Protein AF-A0A940FTC2-F1 (afdb_monomer)

Foldseek 3Di:
DLDDCPLVVVLLVLLVVLLCLLQPCVLVCVVVVDDLVRSLVVSLVVSLVVLLVVLVVLLVVLVVCVVCCRVVPVPDHSNHCVQPPPDSVSSSVLSSLSSLLSSLNSLLLNLLCLAPNPVSNVVVVVVVVCVVVVVVVVCVVVVVVVVVVVVCVVCDNVNPSCVSVVSSVVSSVNSSVSSNPGDDDD

Radius of gyration: 18.88 Å; Cα contacts (8 Å, |Δi|>4): 191; chains: 1; bounding box: 47×30×54 Å

Sequence (186 aa):
TQWGGAGMFSFLWQLVVAVQAMNRTFHFALGFGATRRDYFFGTLAALGVTAAGWAIVFGILAAIEDATNGWGLSGHMFASIYYGDDGAIARVWYVFLLMLFFIGLGLVAGAAFVRWQVLGLVAFFTILGLLIIGGLAWIVLTDGWAAVGRFLAQAGFAGVYPLFLIPFAVCVLVGYLALRRATARS

Structure (mmCIF, N/CA/C/O backbone):
data_AF-A0A940FTC2-F1
#
_entry.id   AF-A0A940FTC2-F1
#
loop_
_atom_site.group_PDB
_atom_site.id
_atom_site.type_symbol
_atom_site.label_atom_id
_atom_site.label_alt_id
_atom_site.label_comp_id
_atom_site.label_asym_id
_atom_site.label_entity_id
_atom_site.label_seq_id
_atom_site.pdbx_PDB_ins_code
_atom_site.Cartn_x
_atom_site.Cartn_y
_atom_site.Cartn_z
_atom_site.occupancy
_atom_site.B_iso_or_equiv
_atom_site.auth_seq_id
_atom_site.auth_comp_id
_atom_site.auth_asym_id
_atom_site.auth_atom_id
_atom_site.pdbx_PDB_model_num
ATOM 1 N N . THR A 1 1 ? 22.404 -11.545 -14.425 1.00 61.12 1 THR A N 1
ATOM 2 C CA . THR A 1 1 ? 21.096 -11.801 -15.083 1.00 61.12 1 THR A CA 1
ATOM 3 C C . THR A 1 1 ? 20.170 -10.637 -14.789 1.00 61.12 1 THR A C 1
ATOM 5 O O . THR A 1 1 ? 20.125 -10.220 -13.645 1.00 61.12 1 THR A O 1
ATOM 8 N N . GLN A 1 2 ? 19.429 -10.111 -15.771 1.00 71.38 2 GLN A N 1
ATOM 9 C CA . GLN A 1 2 ? 18.505 -8.964 -15.580 1.00 71.38 2 GLN A CA 1
ATOM 10 C C . GLN A 1 2 ? 17.322 -9.239 -14.624 1.00 71.38 2 GLN A C 1
ATOM 12 O O . GLN A 1 2 ? 16.650 -8.332 -14.131 1.00 71.38 2 GLN A O 1
ATOM 17 N N . TRP A 1 3 ? 17.077 -10.521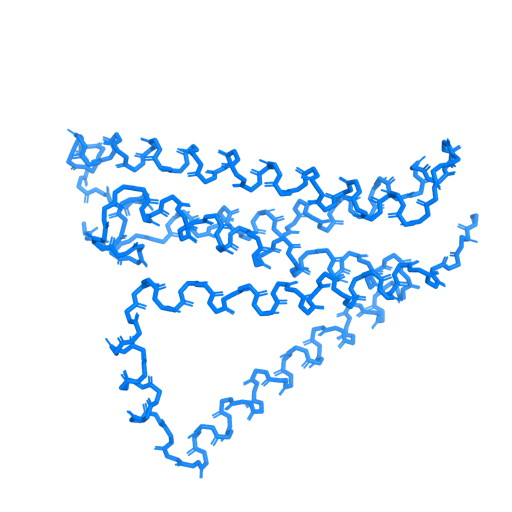 -14.354 1.00 74.19 3 TRP A N 1
ATOM 18 C CA . TRP A 1 3 ? 16.053 -11.011 -13.445 1.00 74.19 3 TRP A CA 1
ATOM 19 C C . TRP A 1 3 ? 16.630 -11.160 -12.036 1.00 74.19 3 TRP A C 1
ATOM 21 O O . TRP A 1 3 ? 17.584 -11.920 -11.841 1.00 74.19 3 TRP A O 1
ATOM 31 N N . GLY A 1 4 ? 16.017 -10.492 -11.060 1.00 74.62 4 GLY A N 1
ATOM 32 C CA . GLY A 1 4 ? 16.320 -10.692 -9.646 1.00 74.62 4 GLY A CA 1
ATOM 33 C C . GLY A 1 4 ? 15.134 -10.335 -8.757 1.00 74.62 4 GLY A C 1
ATOM 34 O O . GLY A 1 4 ? 14.522 -9.282 -8.899 1.00 74.62 4 GLY A O 1
ATOM 35 N N . GLY A 1 5 ? 14.776 -11.255 -7.858 1.00 75.31 5 GLY A N 1
ATOM 36 C CA . GLY A 1 5 ? 13.614 -11.132 -6.968 1.00 75.31 5 GLY A CA 1
ATOM 37 C C . GLY A 1 5 ? 13.959 -10.783 -5.520 1.00 75.31 5 GLY A C 1
ATOM 38 O O . GLY A 1 5 ? 13.065 -10.703 -4.687 1.00 75.31 5 GLY A O 1
ATOM 39 N N . ALA A 1 6 ? 15.236 -10.582 -5.188 1.00 75.75 6 ALA A N 1
ATOM 40 C CA . ALA A 1 6 ? 15.670 -10.423 -3.799 1.00 75.75 6 ALA A CA 1
ATOM 41 C C . ALA A 1 6 ? 15.057 -9.184 -3.107 1.00 75.75 6 ALA A C 1
ATOM 43 O O . ALA A 1 6 ? 14.728 -9.245 -1.925 1.00 75.75 6 ALA A O 1
ATOM 44 N N . GLY A 1 7 ? 14.780 -8.109 -3.856 1.00 80.12 7 GLY A N 1
ATOM 45 C CA . GLY A 1 7 ? 14.071 -6.930 -3.343 1.00 80.12 7 GLY A CA 1
ATOM 46 C C . GLY A 1 7 ? 12.581 -7.158 -3.045 1.00 80.12 7 GLY A C 1
ATOM 47 O O . GLY A 1 7 ? 11.972 -6.354 -2.343 1.00 80.12 7 GLY A O 1
ATOM 48 N N . MET A 1 8 ? 11.974 -8.255 -3.523 1.00 85.44 8 MET A N 1
ATOM 49 C CA . MET A 1 8 ? 10.533 -8.496 -3.357 1.00 85.44 8 MET A CA 1
ATOM 50 C C . MET A 1 8 ? 10.133 -8.704 -1.891 1.00 85.44 8 MET A C 1
ATOM 52 O O . MET A 1 8 ? 9.026 -8.341 -1.486 1.00 85.44 8 MET A O 1
ATOM 56 N N . PHE A 1 9 ? 11.040 -9.248 -1.075 1.00 88.81 9 PHE A N 1
ATOM 57 C CA . PHE A 1 9 ? 10.788 -9.458 0.350 1.00 88.81 9 PHE A CA 1
ATOM 58 C C . PHE A 1 9 ? 10.564 -8.140 1.104 1.00 88.81 9 PHE A C 1
ATOM 60 O O . PHE A 1 9 ? 9.785 -8.109 2.055 1.00 88.81 9 PHE A O 1
ATOM 67 N N . SER A 1 10 ? 11.165 -7.033 0.654 1.00 90.38 10 SER A N 1
ATOM 68 C CA . SER A 1 10 ? 10.971 -5.712 1.263 1.00 90.38 10 SER A CA 1
ATOM 69 C C . SER A 1 10 ? 9.506 -5.262 1.220 1.00 90.38 10 SER A C 1
ATOM 71 O O . SER A 1 10 ? 9.020 -4.669 2.182 1.00 90.38 10 SER A O 1
ATOM 73 N N . PHE A 1 11 ? 8.770 -5.600 0.156 1.00 92.88 11 PHE A N 1
ATOM 74 C CA . PHE A 1 11 ? 7.342 -5.285 0.056 1.00 92.88 11 PHE A CA 1
ATOM 75 C C . PHE A 1 11 ? 6.509 -6.090 1.062 1.00 92.88 11 PHE A C 1
ATOM 77 O O . PHE A 1 11 ? 5.667 -5.536 1.771 1.00 92.88 11 PHE A O 1
ATOM 84 N N . LEU A 1 12 ? 6.784 -7.394 1.182 1.00 93.50 12 LEU A N 1
ATOM 85 C CA . LEU A 1 12 ? 6.136 -8.259 2.175 1.00 93.50 12 LEU A CA 1
ATOM 86 C C . LEU A 1 12 ? 6.453 -7.815 3.603 1.00 93.50 12 LEU A C 1
ATOM 88 O O . LEU A 1 12 ? 5.579 -7.827 4.470 1.00 93.50 12 LEU A O 1
ATOM 92 N N . TRP A 1 13 ? 7.685 -7.374 3.851 1.00 94.56 13 TRP A N 1
ATOM 93 C CA . TRP A 1 13 ? 8.074 -6.831 5.144 1.00 94.56 13 TRP A CA 1
ATOM 94 C C . TRP A 1 13 ? 7.243 -5.602 5.519 1.00 94.56 13 TRP A C 1
ATOM 96 O O . TRP A 1 13 ? 6.804 -5.475 6.662 1.00 94.56 13 TRP A O 1
ATOM 106 N N . GLN A 1 14 ? 6.940 -4.732 4.557 1.00 95.44 14 GLN A N 1
ATOM 107 C CA . GLN A 1 14 ? 6.124 -3.553 4.811 1.00 95.44 14 GLN A CA 1
ATOM 108 C C . GLN A 1 14 ? 4.665 -3.904 5.182 1.00 95.44 14 GLN A C 1
ATOM 110 O O . GLN A 1 14 ? 4.066 -3.233 6.029 1.00 95.44 14 GLN A O 1
ATOM 115 N N . LEU A 1 15 ? 4.112 -4.990 4.627 1.00 95.94 15 LEU A N 1
ATOM 116 C CA . LEU A 1 15 ? 2.837 -5.558 5.084 1.00 95.94 15 LEU A CA 1
ATOM 117 C C . LEU A 1 15 ? 2.927 -5.971 6.556 1.00 95.94 15 LEU A C 1
ATOM 119 O O . LEU A 1 15 ? 2.064 -5.599 7.354 1.00 95.94 15 LEU A O 1
ATOM 123 N N . VAL A 1 16 ? 3.982 -6.700 6.935 1.00 95.62 16 VAL A N 1
ATOM 124 C CA . VAL A 1 16 ? 4.204 -7.126 8.328 1.00 95.62 16 VAL A CA 1
ATOM 125 C C . VAL A 1 16 ? 4.298 -5.913 9.253 1.00 95.62 16 VAL A C 1
ATOM 127 O O . VAL A 1 16 ? 3.638 -5.890 10.290 1.00 95.62 16 VAL A O 1
ATOM 130 N N . VAL A 1 17 ? 5.046 -4.876 8.872 1.00 96.25 17 VAL A N 1
ATOM 131 C CA . VAL A 1 17 ? 5.146 -3.625 9.642 1.00 96.25 17 VAL A CA 1
ATOM 132 C C . VAL A 1 17 ? 3.772 -2.981 9.841 1.00 96.25 17 VAL A C 1
ATOM 134 O O . VAL A 1 17 ? 3.455 -2.578 10.959 1.00 96.25 17 VAL A O 1
ATOM 137 N N . ALA A 1 18 ? 2.929 -2.931 8.806 1.00 96.56 18 ALA A N 1
ATOM 138 C CA . ALA A 1 18 ? 1.578 -2.380 8.913 1.00 96.56 18 ALA A CA 1
ATOM 139 C C . ALA A 1 18 ? 0.673 -3.198 9.859 1.00 96.56 18 ALA A C 1
ATOM 141 O O . ALA A 1 18 ? -0.038 -2.614 10.683 1.00 96.56 18 ALA A O 1
ATOM 142 N N . VAL A 1 19 ? 0.747 -4.534 9.813 1.00 95.62 19 VAL A N 1
ATOM 143 C CA . VAL A 1 19 ? 0.038 -5.416 10.763 1.00 95.62 19 VAL A CA 1
ATOM 144 C C . VAL A 1 19 ? 0.512 -5.165 12.196 1.00 95.62 19 VAL A C 1
ATOM 146 O O . VAL A 1 19 ? -0.300 -5.013 13.111 1.00 95.62 19 VAL A O 1
ATOM 149 N N . GLN A 1 20 ? 1.828 -5.096 12.402 1.00 94.81 20 GLN A N 1
ATOM 150 C CA . GLN A 1 20 ? 2.424 -4.910 13.725 1.00 94.81 20 GLN A CA 1
ATOM 151 C C . GLN A 1 20 ? 2.119 -3.530 14.301 1.00 94.81 20 GLN A C 1
ATOM 153 O O . GLN A 1 20 ? 1.845 -3.427 15.498 1.00 94.81 20 GLN A O 1
ATOM 158 N N . ALA A 1 21 ? 2.121 -2.490 13.463 1.00 93.81 21 ALA A N 1
ATOM 159 C CA . ALA A 1 21 ? 1.692 -1.155 13.853 1.00 93.81 21 ALA A CA 1
ATOM 160 C C . ALA A 1 21 ? 0.266 -1.215 14.413 1.00 93.81 21 ALA A C 1
ATOM 162 O O . ALA A 1 21 ? 0.051 -0.836 15.560 1.00 93.81 21 ALA A O 1
ATOM 163 N N . MET A 1 22 ? -0.674 -1.806 13.670 1.00 90.69 22 MET A N 1
ATOM 164 C CA . MET A 1 22 ? -2.069 -1.913 14.101 1.00 90.69 22 MET A CA 1
ATOM 165 C C . MET A 1 22 ? -2.227 -2.686 15.421 1.00 90.69 22 MET A C 1
ATOM 167 O O . MET A 1 22 ? -2.903 -2.232 16.340 1.00 90.69 22 MET A O 1
ATOM 171 N N . ASN A 1 23 ? -1.571 -3.840 15.547 1.00 88.94 23 ASN A N 1
ATOM 172 C CA . ASN A 1 23 ? -1.748 -4.713 16.709 1.00 88.94 23 ASN A CA 1
ATOM 173 C C . ASN A 1 23 ? -1.087 -4.175 17.983 1.00 88.94 23 ASN A C 1
ATOM 175 O O . ASN A 1 23 ? -1.605 -4.392 19.077 1.00 88.94 23 ASN A O 1
ATOM 179 N N . ARG A 1 24 ? 0.061 -3.496 17.867 1.00 89.69 24 ARG A N 1
ATOM 180 C CA . ARG A 1 24 ? 0.840 -3.061 19.038 1.00 89.69 24 ARG A CA 1
ATOM 181 C C . ARG A 1 24 ? 0.528 -1.639 19.476 1.00 89.69 24 ARG A C 1
ATOM 183 O O . ARG A 1 24 ? 0.574 -1.360 20.670 1.00 89.69 24 ARG A O 1
ATOM 190 N N . THR A 1 25 ? 0.227 -0.735 18.545 1.00 92.38 25 THR A N 1
ATOM 191 C CA . THR A 1 25 ? 0.101 0.694 18.876 1.00 92.38 25 THR A CA 1
ATOM 192 C C . THR A 1 25 ? -1.341 1.141 19.087 1.00 92.38 25 THR A C 1
ATOM 194 O O . THR A 1 25 ? -1.552 2.188 19.693 1.00 92.38 25 THR A O 1
ATOM 197 N N . PHE A 1 26 ? -2.339 0.356 18.663 1.00 88.88 26 PHE A N 1
ATOM 198 C CA . PHE A 1 26 ? -3.749 0.745 18.764 1.00 88.88 26 PHE A CA 1
ATOM 199 C C . PHE A 1 26 ? -4.213 0.958 20.207 1.00 88.88 26 PHE A C 1
ATOM 201 O O . PHE A 1 26 ? -4.683 2.040 20.555 1.00 88.88 26 PHE A O 1
ATOM 208 N N . HIS A 1 27 ? -4.053 -0.050 21.068 1.00 87.62 27 HIS A N 1
ATOM 209 C CA . HIS A 1 27 ? -4.476 0.044 22.470 1.00 87.62 27 HIS A CA 1
ATOM 210 C C . HIS A 1 27 ? -3.695 1.117 23.234 1.00 87.62 27 HIS A C 1
ATOM 212 O O . HIS A 1 27 ? -4.268 1.847 24.038 1.00 87.62 27 HIS A O 1
ATOM 218 N N . PHE A 1 28 ? -2.406 1.258 22.925 1.00 89.25 28 PHE A N 1
ATOM 219 C CA . PHE A 1 28 ? -1.550 2.294 23.489 1.00 89.25 28 PHE A CA 1
ATOM 220 C C . PHE A 1 28 ? -2.029 3.706 23.122 1.00 89.25 28 PHE A C 1
ATOM 222 O O . PHE A 1 28 ? -2.165 4.558 23.996 1.00 89.25 28 PHE A O 1
ATOM 229 N N . ALA A 1 29 ? -2.372 3.944 21.853 1.00 89.94 29 ALA A N 1
ATOM 230 C CA . ALA A 1 29 ? -2.887 5.234 21.403 1.00 89.94 29 ALA A CA 1
ATOM 231 C C . ALA A 1 29 ? -4.239 5.584 22.044 1.00 89.94 29 ALA A C 1
ATOM 233 O O . ALA A 1 29 ? -4.453 6.728 22.446 1.00 89.94 29 ALA A O 1
ATOM 234 N N . LEU A 1 30 ? -5.135 4.600 22.196 1.00 88.75 30 LEU A N 1
ATOM 235 C CA . LEU A 1 30 ? -6.394 4.798 22.921 1.00 88.75 30 LEU A CA 1
ATOM 236 C C . LEU A 1 30 ? -6.159 5.126 24.405 1.00 88.75 30 LEU A C 1
ATOM 238 O O . LEU A 1 30 ? -6.890 5.941 24.964 1.00 88.75 30 LEU A O 1
ATOM 242 N N . GLY A 1 31 ? -5.125 4.546 25.024 1.00 89.62 31 GLY A N 1
ATOM 243 C CA . GLY A 1 31 ? -4.714 4.858 26.397 1.00 89.62 31 GLY A CA 1
ATOM 244 C C . GLY A 1 31 ? -4.259 6.309 26.593 1.00 89.62 31 GLY A C 1
ATOM 245 O O . GLY A 1 31 ? -4.460 6.871 27.665 1.00 89.62 31 GLY A O 1
ATOM 246 N N . PHE A 1 32 ? -3.731 6.949 25.546 1.00 90.94 32 PHE A N 1
ATOM 247 C CA . PHE A 1 32 ? -3.400 8.380 25.537 1.00 90.94 32 PHE A CA 1
ATOM 248 C C . PHE A 1 32 ? -4.568 9.304 25.161 1.00 90.94 32 PHE A C 1
ATOM 250 O O . PHE A 1 32 ? -4.369 10.501 24.968 1.00 90.94 32 PHE A O 1
ATOM 257 N N . GLY A 1 33 ? -5.788 8.776 25.041 1.00 90.12 33 GLY A N 1
ATOM 258 C CA . GLY A 1 33 ? -6.971 9.571 24.706 1.00 90.12 33 GLY A CA 1
ATOM 259 C C . GLY A 1 33 ? -7.129 9.882 23.215 1.00 90.12 33 GLY A C 1
ATOM 260 O O . GLY A 1 33 ? -7.981 10.694 22.856 1.00 90.12 33 GLY A O 1
ATOM 261 N N . ALA A 1 34 ? -6.356 9.241 22.329 1.00 90.88 34 ALA A N 1
ATOM 262 C CA . ALA A 1 34 ? -6.555 9.391 20.890 1.00 90.88 34 ALA A CA 1
ATOM 263 C C . ALA A 1 34 ? -7.894 8.776 20.456 1.00 90.88 34 ALA A C 1
ATOM 265 O O . ALA A 1 34 ? -8.309 7.720 20.945 1.00 90.88 34 ALA A O 1
ATOM 266 N N . THR A 1 35 ? -8.569 9.393 19.483 1.00 91.31 35 THR A N 1
ATOM 267 C CA . THR A 1 35 ? -9.754 8.768 18.888 1.00 91.31 35 THR A CA 1
ATOM 268 C C . THR A 1 35 ? -9.343 7.658 17.915 1.00 91.31 35 THR A C 1
ATOM 270 O O . THR A 1 35 ? -8.271 7.687 17.311 1.00 91.31 35 THR A O 1
ATOM 273 N N . ARG A 1 36 ? -10.229 6.677 17.689 1.00 91.12 36 ARG A N 1
ATOM 274 C CA . ARG A 1 36 ? -10.006 5.611 16.686 1.00 91.12 36 ARG A CA 1
ATOM 275 C C . ARG A 1 36 ? -9.763 6.174 15.281 1.00 91.12 36 ARG A C 1
ATOM 277 O O . ARG A 1 36 ? -9.041 5.568 14.494 1.00 91.12 36 ARG A O 1
ATOM 284 N N . ARG A 1 37 ? -10.393 7.313 14.968 1.00 91.12 37 ARG A N 1
ATOM 285 C CA . ARG A 1 37 ? -10.254 8.009 13.686 1.00 91.12 37 ARG A CA 1
ATOM 286 C C . ARG A 1 37 ? -8.859 8.611 13.554 1.00 91.12 37 ARG A C 1
ATOM 288 O O . ARG A 1 37 ? -8.196 8.352 12.553 1.00 91.12 37 ARG A O 1
ATOM 295 N N . ASP A 1 38 ? -8.422 9.357 14.564 1.00 92.69 38 ASP A N 1
ATOM 296 C CA . ASP A 1 38 ? -7.116 10.024 14.552 1.00 92.69 38 ASP A CA 1
ATOM 297 C C . ASP A 1 38 ? -5.986 9.001 14.542 1.00 92.69 38 ASP A C 1
ATOM 299 O O . ASP A 1 38 ? -5.034 9.137 13.778 1.00 92.69 38 ASP A O 1
ATOM 303 N N . TYR A 1 39 ? -6.142 7.912 15.299 1.00 93.44 39 TYR A N 1
ATOM 304 C CA . TYR A 1 39 ? -5.208 6.795 15.260 1.00 93.44 39 TYR A CA 1
ATOM 305 C C . TYR A 1 39 ? -5.071 6.195 13.854 1.00 93.44 39 TYR A C 1
ATOM 307 O O . TYR A 1 39 ? -3.953 5.988 13.380 1.00 93.44 39 TYR A O 1
ATOM 315 N N . PHE A 1 40 ? -6.188 5.904 13.175 1.00 94.38 40 PHE A N 1
ATOM 316 C CA . PHE A 1 40 ? -6.145 5.245 11.870 1.00 94.38 40 PHE A CA 1
ATOM 317 C C . PHE A 1 40 ? -5.489 6.137 10.811 1.00 94.38 40 PHE A C 1
ATOM 319 O O . PHE A 1 40 ? -4.591 5.684 10.103 1.00 94.38 40 PHE A O 1
ATOM 326 N N . PHE A 1 41 ? -5.890 7.409 10.728 1.00 95.19 41 PHE A N 1
ATOM 327 C CA . PHE A 1 41 ? -5.292 8.347 9.774 1.00 95.19 41 PHE A CA 1
ATOM 328 C C . PHE A 1 41 ? -3.840 8.686 10.122 1.00 95.19 41 PHE A C 1
ATOM 330 O O . PHE A 1 41 ? -3.017 8.774 9.215 1.00 95.19 41 PHE A O 1
ATOM 337 N N . GLY A 1 42 ? -3.502 8.801 11.409 1.00 95.75 42 GLY A N 1
ATOM 338 C CA . GLY A 1 42 ? -2.122 8.986 11.858 1.00 95.75 42 GLY A CA 1
ATOM 339 C C . GLY A 1 42 ? -1.231 7.798 11.489 1.00 95.75 42 GLY A C 1
ATOM 340 O O . GLY A 1 42 ? -0.138 7.983 10.958 1.00 95.75 42 GLY A O 1
ATOM 341 N N . THR A 1 43 ? -1.728 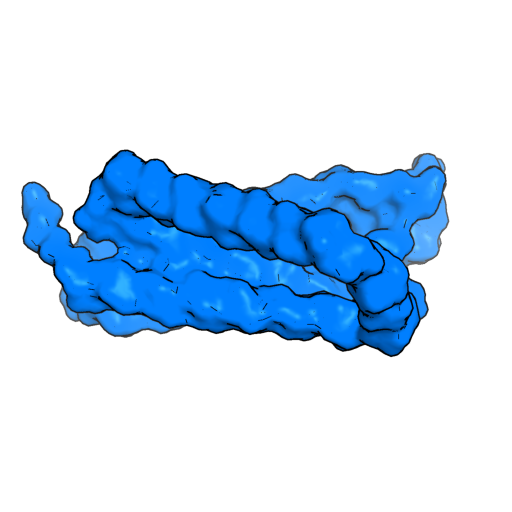6.573 11.677 1.00 96.00 43 THR A N 1
ATOM 342 C CA . THR A 1 43 ? -1.021 5.342 11.288 1.00 96.00 43 THR A CA 1
ATOM 343 C C . THR A 1 43 ? -0.865 5.245 9.771 1.00 96.00 43 THR A C 1
ATOM 345 O O . THR A 1 43 ? 0.226 4.953 9.285 1.00 96.00 43 THR A O 1
ATOM 348 N N . LEU A 1 44 ? -1.924 5.543 9.010 1.00 96.88 44 LEU A N 1
ATOM 349 C CA . LEU A 1 44 ? -1.881 5.577 7.547 1.00 96.88 44 LEU A CA 1
ATOM 350 C C . LEU A 1 44 ? -0.849 6.592 7.038 1.00 96.88 44 LEU A C 1
ATOM 352 O O . LEU A 1 44 ? -0.059 6.263 6.156 1.00 96.88 44 LEU A O 1
ATOM 356 N N . ALA A 1 45 ? -0.822 7.798 7.611 1.00 97.62 45 ALA A N 1
ATOM 357 C CA . ALA A 1 45 ? 0.141 8.834 7.252 1.00 97.62 45 ALA A CA 1
ATOM 358 C C . ALA A 1 45 ? 1.582 8.414 7.587 1.00 97.62 45 ALA A C 1
ATOM 360 O O . ALA A 1 45 ? 2.460 8.513 6.732 1.00 97.62 45 ALA A O 1
ATOM 361 N N . ALA A 1 46 ? 1.825 7.876 8.788 1.00 97.38 46 ALA A N 1
ATOM 362 C CA . ALA A 1 46 ? 3.148 7.403 9.204 1.00 97.38 46 ALA A CA 1
ATOM 363 C C . ALA A 1 46 ? 3.681 6.277 8.299 1.00 97.38 46 ALA A C 1
ATOM 365 O O . ALA A 1 46 ? 4.843 6.292 7.878 1.00 97.38 46 ALA A O 1
ATOM 366 N N . LEU A 1 47 ? 2.820 5.317 7.951 1.00 97.38 47 LEU A N 1
ATOM 367 C CA . LEU A 1 47 ? 3.164 4.245 7.018 1.00 97.38 47 LEU A CA 1
ATOM 368 C C . LEU A 1 47 ? 3.358 4.775 5.591 1.00 97.38 47 LEU A C 1
ATOM 370 O O . LEU A 1 47 ? 4.264 4.315 4.905 1.00 97.38 47 LEU A O 1
ATOM 374 N N . GLY A 1 48 ? 2.584 5.776 5.163 1.00 97.56 48 GLY A N 1
ATOM 375 C CA . GLY A 1 48 ? 2.777 6.461 3.882 1.00 97.56 48 GLY A CA 1
ATOM 376 C C . GLY A 1 48 ? 4.135 7.165 3.780 1.00 97.56 48 GLY A C 1
ATOM 377 O O . GLY A 1 48 ? 4.820 7.034 2.766 1.00 97.56 48 GLY A O 1
ATOM 378 N N . VAL A 1 49 ? 4.580 7.833 4.849 1.00 97.94 49 VAL A N 1
ATOM 379 C CA . VAL A 1 49 ? 5.932 8.419 4.926 1.00 97.94 49 VAL A CA 1
ATOM 380 C C . VAL A 1 49 ? 7.001 7.329 4.876 1.00 97.94 49 VAL A C 1
ATOM 382 O O . VAL A 1 49 ? 7.996 7.470 4.169 1.00 97.94 49 VAL A O 1
ATOM 385 N N . THR A 1 50 ? 6.780 6.213 5.572 1.00 96.50 50 THR A N 1
ATOM 386 C CA . THR A 1 50 ? 7.699 5.067 5.553 1.00 96.50 50 THR A CA 1
ATOM 387 C C . THR A 1 50 ? 7.792 4.449 4.154 1.00 96.50 50 THR A C 1
ATOM 389 O O . THR A 1 50 ? 8.892 4.150 3.696 1.00 96.50 50 THR A O 1
ATOM 392 N N . ALA A 1 51 ? 6.673 4.334 3.433 1.00 97.38 51 ALA A N 1
ATOM 393 C CA . ALA A 1 51 ? 6.644 3.883 2.042 1.00 97.38 51 ALA A CA 1
ATOM 394 C C . ALA A 1 51 ? 7.453 4.805 1.125 1.00 97.38 51 ALA A C 1
ATOM 396 O O . ALA A 1 51 ? 8.244 4.324 0.316 1.00 97.38 51 ALA A O 1
ATOM 3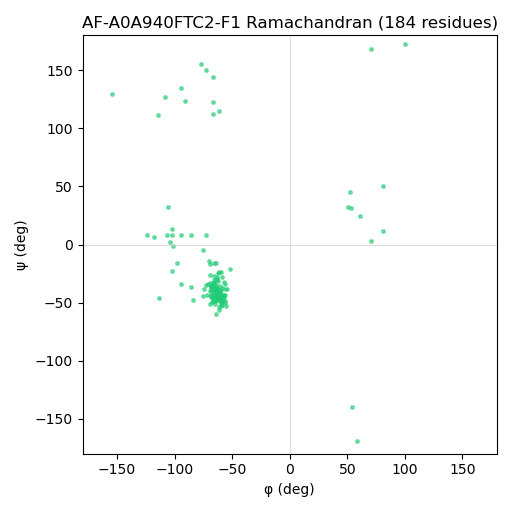97 N N . ALA A 1 52 ? 7.279 6.124 1.268 1.00 97.62 52 ALA A N 1
ATOM 398 C CA . ALA A 1 52 ? 8.028 7.110 0.495 1.00 97.62 52 ALA A CA 1
ATOM 399 C C . ALA A 1 52 ? 9.534 7.027 0.791 1.00 97.62 52 ALA A C 1
ATOM 401 O O . ALA A 1 52 ? 10.341 6.980 -0.135 1.00 97.62 52 ALA A O 1
ATOM 402 N N . GLY A 1 53 ? 9.911 6.930 2.070 1.00 97.19 53 GLY A N 1
ATOM 403 C CA . GLY A 1 53 ? 11.303 6.764 2.486 1.00 97.19 53 GLY A CA 1
ATOM 404 C C . GLY A 1 53 ? 11.940 5.502 1.902 1.00 97.19 53 GLY A C 1
ATOM 405 O O . GLY A 1 53 ? 13.010 5.577 1.300 1.00 97.19 53 GLY A O 1
ATOM 406 N N . TRP A 1 54 ? 11.260 4.356 1.999 1.00 95.50 54 TRP A N 1
ATOM 407 C CA . TRP A 1 54 ? 11.748 3.104 1.415 1.00 95.50 54 TRP A CA 1
ATOM 408 C C . TRP A 1 54 ? 11.837 3.150 -0.107 1.00 95.50 54 TRP A C 1
ATOM 410 O O . TRP A 1 54 ? 12.811 2.646 -0.658 1.00 95.50 54 TRP A O 1
ATOM 420 N N . ALA A 1 55 ? 10.878 3.776 -0.791 1.00 95.88 55 ALA A N 1
ATOM 421 C CA . ALA A 1 55 ? 10.927 3.937 -2.241 1.00 95.88 55 ALA A CA 1
ATOM 422 C C . ALA A 1 55 ? 12.126 4.789 -2.689 1.00 95.88 55 ALA A C 1
ATOM 424 O O . ALA A 1 55 ? 12.794 4.446 -3.664 1.00 95.88 55 ALA A O 1
ATOM 425 N N . ILE A 1 56 ? 12.447 5.854 -1.947 1.00 96.19 56 ILE A N 1
ATOM 426 C CA . ILE A 1 56 ? 13.632 6.685 -2.200 1.00 96.19 56 ILE A CA 1
ATOM 427 C C . ILE A 1 56 ? 14.914 5.878 -1.974 1.00 96.19 56 ILE A C 1
ATOM 429 O O . ILE A 1 56 ? 15.782 5.869 -2.844 1.00 96.19 56 ILE A O 1
ATOM 433 N N . VAL A 1 57 ? 15.027 5.164 -0.847 1.00 95.12 57 VAL A N 1
ATOM 434 C CA . VAL A 1 57 ? 16.187 4.299 -0.561 1.00 95.12 57 VAL A CA 1
ATOM 435 C C . VAL A 1 57 ? 16.370 3.261 -1.668 1.00 95.12 57 VAL A C 1
ATOM 437 O O . VAL A 1 57 ? 17.480 3.076 -2.161 1.00 95.12 57 VAL A O 1
ATOM 440 N N . PHE A 1 58 ? 15.279 2.634 -2.110 1.00 93.69 58 PHE A N 1
ATOM 441 C CA . PHE A 1 58 ? 15.293 1.671 -3.206 1.00 93.69 58 PHE A CA 1
ATOM 442 C C . PHE A 1 58 ? 15.793 2.306 -4.510 1.00 93.69 58 PHE A C 1
ATOM 444 O O . PHE A 1 58 ? 16.641 1.728 -5.183 1.00 93.69 58 PHE A O 1
ATOM 451 N N . GLY A 1 59 ? 15.326 3.512 -4.845 1.00 93.19 59 GLY A N 1
ATOM 452 C CA . GLY A 1 59 ? 15.789 4.256 -6.019 1.00 93.19 59 GLY A CA 1
ATOM 453 C C . GLY A 1 59 ? 17.268 4.624 -5.972 1.00 93.19 59 GLY A C 1
ATOM 454 O O . GLY A 1 59 ? 17.961 4.497 -6.978 1.00 93.19 59 GLY A O 1
ATOM 455 N N . ILE A 1 60 ? 17.771 5.034 -4.805 1.00 93.81 60 ILE A N 1
ATOM 456 C CA . ILE A 1 60 ? 19.196 5.335 -4.611 1.00 93.81 60 ILE A CA 1
ATOM 457 C C . ILE A 1 60 ? 20.034 4.071 -4.821 1.00 93.81 60 ILE A C 1
ATOM 459 O O . ILE A 1 60 ? 21.023 4.104 -5.551 1.00 93.81 60 ILE A O 1
ATOM 463 N N . LEU A 1 61 ? 19.627 2.947 -4.227 1.00 92.19 61 LEU A N 1
ATOM 464 C CA . LEU A 1 61 ? 20.323 1.670 -4.398 1.00 92.19 61 LEU A CA 1
ATOM 465 C C . LEU A 1 61 ? 20.273 1.186 -5.850 1.00 92.19 61 LEU A C 1
ATOM 467 O O . LEU A 1 61 ? 21.270 0.672 -6.346 1.00 92.19 61 LEU A O 1
ATOM 471 N N . ALA A 1 62 ? 19.161 1.417 -6.550 1.00 91.31 62 ALA A N 1
ATOM 472 C CA . ALA A 1 62 ? 19.040 1.137 -7.976 1.00 91.31 62 ALA A CA 1
ATOM 473 C C . ALA A 1 62 ? 20.003 1.986 -8.821 1.00 91.31 62 ALA A C 1
ATOM 475 O O . A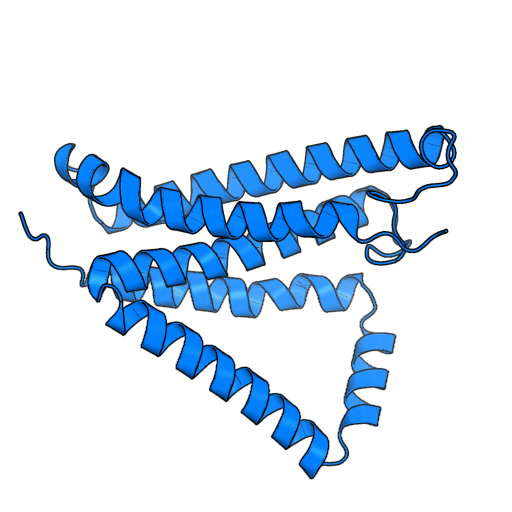LA A 1 62 ? 20.654 1.461 -9.716 1.00 91.31 62 ALA A O 1
ATOM 476 N N . ALA A 1 63 ? 20.152 3.275 -8.505 1.00 90.88 63 ALA A N 1
ATOM 477 C CA . ALA A 1 63 ? 21.098 4.148 -9.199 1.00 90.88 63 ALA A CA 1
ATOM 478 C C . ALA A 1 63 ? 22.562 3.729 -8.962 1.00 90.88 63 ALA A C 1
ATOM 480 O O . ALA A 1 63 ? 23.378 3.780 -9.881 1.00 90.88 63 ALA A O 1
ATOM 481 N N . ILE A 1 64 ? 22.894 3.283 -7.745 1.00 91.25 64 ILE A N 1
ATOM 482 C CA . ILE A 1 64 ? 24.220 2.732 -7.423 1.00 91.25 64 ILE A CA 1
ATOM 483 C C . ILE A 1 64 ? 24.453 1.411 -8.170 1.00 91.25 64 ILE A C 1
ATOM 485 O O . ILE A 1 64 ? 25.543 1.176 -8.691 1.00 91.25 64 ILE A O 1
ATOM 489 N N . GLU A 1 65 ? 23.437 0.554 -8.248 1.00 90.56 65 GLU A N 1
ATOM 490 C CA . GLU A 1 65 ? 23.486 -0.714 -8.982 1.00 90.56 65 GLU A CA 1
ATOM 491 C C . GLU A 1 65 ? 23.752 -0.488 -10.478 1.00 90.56 65 GLU A C 1
ATOM 493 O O . GLU A 1 65 ? 24.652 -1.119 -11.038 1.00 90.56 65 GLU A O 1
ATOM 498 N N . ASP A 1 66 ? 23.047 0.470 -11.086 1.00 88.44 66 ASP A N 1
ATOM 499 C CA . ASP A 1 66 ? 23.235 0.874 -12.484 1.00 88.44 66 ASP A CA 1
ATOM 500 C C . ASP A 1 66 ? 24.651 1.449 -12.708 1.00 88.44 66 ASP A C 1
ATOM 502 O O . ASP A 1 66 ? 25.328 1.091 -13.671 1.00 88.44 66 ASP A O 1
ATOM 506 N N . ALA A 1 67 ? 25.160 2.269 -11.780 1.00 88.19 67 ALA A N 1
ATOM 507 C CA . ALA A 1 67 ? 26.505 2.852 -11.868 1.00 88.19 67 ALA A CA 1
ATOM 508 C C . ALA A 1 67 ? 27.646 1.829 -11.689 1.00 88.19 67 ALA A C 1
ATOM 510 O O . ALA A 1 67 ? 28.757 2.043 -12.174 1.00 88.19 67 ALA A O 1
ATOM 511 N N . THR A 1 68 ? 27.391 0.726 -10.983 1.00 88.94 68 THR A N 1
ATOM 512 C CA . THR A 1 68 ? 28.393 -0.308 -10.657 1.00 88.94 68 THR A CA 1
ATOM 513 C C . THR A 1 68 ? 28.290 -1.554 -11.536 1.00 88.94 68 THR A C 1
ATOM 515 O O . THR A 1 68 ? 28.974 -2.547 -11.271 1.00 88.94 68 THR A O 1
ATOM 518 N N . ASN A 1 69 ? 27.453 -1.521 -12.579 1.00 84.06 69 ASN A N 1
ATOM 519 C CA . ASN A 1 69 ? 27.155 -2.669 -13.440 1.00 84.06 69 ASN A CA 1
ATOM 520 C C . ASN A 1 69 ? 26.720 -3.914 -12.640 1.00 84.06 69 ASN A C 1
ATOM 522 O O . ASN A 1 69 ? 27.195 -5.032 -12.873 1.00 84.06 69 ASN A O 1
ATOM 526 N N . GLY A 1 70 ? 25.825 -3.721 -11.669 1.00 81.44 70 GLY A N 1
ATOM 527 C CA . GLY A 1 70 ? 25.269 -4.812 -10.873 1.00 81.44 70 GLY A CA 1
ATOM 528 C C . GLY A 1 70 ? 26.185 -5.266 -9.739 1.00 81.44 70 GLY 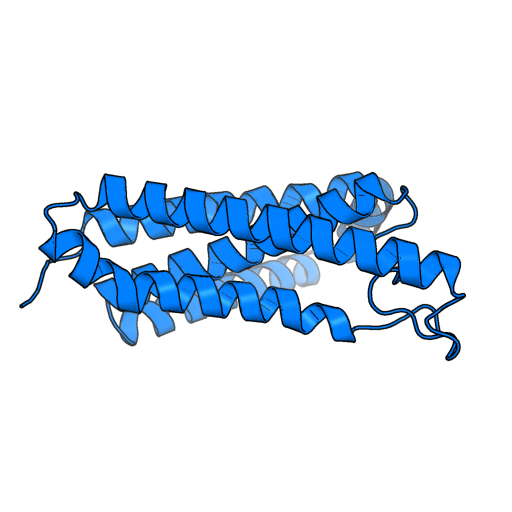A C 1
ATOM 529 O O . GLY A 1 70 ? 26.463 -6.464 -9.609 1.00 81.44 70 GLY A O 1
ATOM 530 N N . TRP A 1 71 ? 26.674 -4.314 -8.935 1.00 82.88 71 TRP A N 1
ATOM 531 C CA . TRP A 1 71 ? 27.463 -4.565 -7.718 1.00 82.88 71 TRP A CA 1
ATOM 532 C C . TRP A 1 71 ? 28.785 -5.316 -7.952 1.00 82.88 71 TRP A C 1
ATOM 534 O O . TRP A 1 71 ? 29.279 -6.003 -7.059 1.00 82.88 71 TRP A O 1
ATOM 544 N N . GLY A 1 72 ? 29.345 -5.243 -9.164 1.00 79.88 72 GLY A N 1
ATOM 545 C CA . GLY A 1 72 ? 30.534 -6.014 -9.554 1.00 79.88 72 GLY A CA 1
ATOM 546 C C . GLY A 1 72 ? 30.300 -7.524 -9.723 1.00 79.88 72 GLY A C 1
ATOM 547 O O . GLY A 1 72 ? 31.241 -8.253 -10.023 1.00 79.88 72 GLY A O 1
ATOM 548 N N . LEU A 1 73 ? 29.059 -7.994 -9.563 1.00 81.56 73 LEU A N 1
ATOM 549 C CA . LEU A 1 73 ? 28.649 -9.399 -9.703 1.00 81.56 73 LEU A CA 1
ATOM 550 C C . LEU A 1 73 ? 27.628 -9.597 -10.840 1.00 81.56 73 LEU A C 1
ATOM 552 O O . LEU A 1 73 ? 27.064 -10.682 -10.985 1.00 81.56 73 LEU A O 1
ATOM 556 N N . SER A 1 74 ? 27.351 -8.547 -11.626 1.00 78.56 74 SER A N 1
ATOM 557 C CA . SER A 1 74 ? 26.315 -8.528 -12.675 1.00 78.56 74 SER A CA 1
ATOM 558 C C . SER A 1 74 ? 24.928 -8.963 -12.169 1.00 78.56 74 SER A C 1
ATOM 560 O O . SER A 1 74 ? 24.132 -9.587 -12.892 1.00 78.56 74 SER A O 1
ATOM 562 N N . GLY A 1 75 ? 24.659 -8.670 -10.894 1.00 78.19 75 GLY A N 1
ATOM 563 C CA . GLY A 1 75 ? 23.398 -8.943 -10.219 1.00 78.19 75 GLY A CA 1
ATOM 564 C C . GLY A 1 75 ? 22.487 -7.724 -10.261 1.00 78.19 75 GLY A C 1
ATOM 565 O O . GLY A 1 75 ? 22.935 -6.618 -9.975 1.00 78.19 75 GLY A O 1
ATOM 566 N N . HIS A 1 76 ? 21.210 -7.942 -10.582 1.00 81.31 76 HIS A N 1
ATOM 567 C CA . HIS A 1 76 ? 20.198 -6.891 -10.587 1.00 81.31 76 HIS A CA 1
ATOM 568 C C . HIS A 1 76 ? 19.157 -7.161 -9.502 1.00 81.31 76 HIS A C 1
ATOM 570 O O . HIS A 1 76 ? 18.412 -8.138 -9.599 1.00 81.31 76 HIS A O 1
ATOM 576 N N . MET A 1 77 ? 19.112 -6.335 -8.458 1.00 82.94 77 MET A N 1
ATOM 577 C CA . MET A 1 77 ? 18.161 -6.460 -7.350 1.00 82.94 77 MET A CA 1
ATOM 578 C C . MET A 1 77 ? 17.189 -5.283 -7.313 1.00 82.94 77 MET A C 1
ATOM 580 O O . MET A 1 77 ? 15.979 -5.485 -7.174 1.00 82.94 77 MET A O 1
ATOM 584 N N . PHE A 1 78 ? 17.715 -4.069 -7.455 1.00 85.19 78 PHE A N 1
ATOM 585 C CA . PHE A 1 78 ? 16.943 -2.828 -7.400 1.00 85.19 78 PHE A CA 1
ATOM 586 C C . PHE A 1 78 ? 16.670 -2.246 -8.794 1.00 85.19 78 PHE A C 1
ATOM 588 O O . PHE A 1 78 ? 15.693 -1.525 -8.991 1.00 85.19 78 PHE A O 1
ATOM 595 N N . ALA A 1 79 ? 17.489 -2.597 -9.783 1.00 83.94 79 ALA A N 1
ATOM 596 C CA . ALA A 1 79 ? 17.349 -2.221 -11.184 1.00 83.94 79 ALA A CA 1
ATOM 597 C C . ALA A 1 79 ? 16.853 -3.377 -12.063 1.00 83.94 79 ALA A C 1
ATOM 599 O O . ALA A 1 79 ? 17.229 -3.503 -13.224 1.00 83.94 79 ALA A O 1
ATOM 600 N N . SER A 1 80 ? 16.026 -4.265 -11.508 1.00 84.12 80 SER A N 1
ATOM 601 C CA . SER A 1 80 ? 15.490 -5.384 -12.284 1.00 84.12 80 SER A CA 1
ATOM 602 C C . SER A 1 80 ? 14.434 -4.925 -13.295 1.00 84.12 80 SER A C 1
ATOM 604 O O . SER A 1 80 ? 13.663 -4.003 -13.027 1.00 84.12 80 SER A O 1
ATOM 606 N N . ILE A 1 81 ? 14.339 -5.663 -14.407 1.00 84.75 81 ILE A N 1
ATOM 607 C CA . ILE A 1 81 ? 13.365 -5.475 -15.498 1.00 84.75 81 ILE A CA 1
ATOM 608 C C . ILE A 1 81 ? 11.902 -5.410 -15.025 1.00 84.75 81 ILE A C 1
ATOM 610 O O . ILE A 1 81 ? 11.042 -4.864 -15.709 1.00 84.75 81 ILE A O 1
ATOM 614 N N . TYR A 1 82 ? 11.602 -5.938 -13.833 1.00 84.06 82 TYR A N 1
ATOM 615 C CA . TYR A 1 82 ? 10.269 -5.868 -13.238 1.00 84.06 82 TYR A CA 1
ATOM 616 C C . TYR A 1 82 ? 9.768 -4.441 -13.027 1.00 84.06 82 TYR A C 1
ATOM 618 O O . TYR A 1 82 ? 8.560 -4.241 -13.042 1.00 84.06 82 TYR A O 1
ATOM 626 N N . TYR A 1 83 ? 10.666 -3.474 -12.828 1.00 84.38 83 TYR A N 1
ATOM 627 C CA . TYR A 1 83 ? 10.311 -2.086 -12.526 1.00 84.38 83 TYR A CA 1
ATOM 628 C C . TYR A 1 83 ? 10.265 -1.187 -13.769 1.00 84.38 83 TYR A C 1
ATOM 630 O O . TYR A 1 83 ? 10.112 0.024 -13.630 1.00 84.38 83 TYR A O 1
ATOM 638 N N . GLY A 1 84 ? 10.379 -1.774 -14.963 1.00 82.12 84 GLY A N 1
ATOM 639 C CA . GLY A 1 84 ? 10.360 -1.068 -16.237 1.00 82.12 84 GLY A CA 1
ATOM 640 C C . GLY A 1 84 ? 11.601 -0.226 -16.528 1.00 82.12 84 GLY A C 1
ATOM 641 O O . GLY A 1 84 ? 12.422 0.056 -15.654 1.00 82.12 84 GLY A O 1
ATOM 642 N N . ASP A 1 85 ? 11.691 0.209 -17.784 1.00 83.06 85 ASP A N 1
ATOM 643 C CA . ASP A 1 85 ? 12.813 0.992 -18.319 1.00 83.06 85 ASP A CA 1
ATOM 644 C C . ASP A 1 85 ? 12.474 2.492 -18.443 1.00 83.06 85 ASP A C 1
ATOM 646 O O . ASP A 1 85 ? 13.216 3.270 -19.037 1.00 83.06 85 ASP A O 1
ATOM 650 N N . ASP A 1 86 ? 11.370 2.929 -17.824 1.00 86.06 86 ASP A N 1
ATOM 651 C CA . ASP A 1 86 ? 10.815 4.293 -17.896 1.00 86.06 86 ASP A CA 1
ATOM 652 C C . ASP A 1 86 ? 11.641 5.350 -17.115 1.00 86.06 86 ASP A C 1
ATOM 654 O O . ASP A 1 86 ? 11.232 6.501 -16.946 1.00 86.06 86 ASP A O 1
ATOM 658 N N . GLY A 1 87 ? 12.821 4.968 -16.617 1.00 89.19 87 GLY A N 1
ATOM 659 C CA . GLY A 1 87 ? 13.767 5.831 -15.911 1.00 89.19 87 GLY A CA 1
ATOM 660 C C . GLY A 1 87 ? 13.738 5.714 -14.382 1.00 89.19 87 GLY A C 1
ATOM 661 O O . GLY A 1 87 ? 12.902 5.046 -13.773 1.00 89.19 87 GLY A O 1
ATOM 662 N N . ALA A 1 88 ? 14.698 6.376 -13.728 1.00 89.56 88 ALA A N 1
ATOM 663 C CA . ALA A 1 88 ? 14.908 6.258 -12.280 1.00 89.56 88 ALA A CA 1
ATOM 664 C C . ALA A 1 88 ? 13.721 6.783 -11.448 1.00 89.56 88 ALA A C 1
ATOM 666 O O . ALA A 1 88 ? 13.333 6.163 -10.459 1.00 89.56 88 ALA A O 1
ATOM 667 N N . ILE A 1 89 ? 13.111 7.898 -11.865 1.00 92.56 89 ILE A N 1
ATOM 668 C CA . ILE A 1 89 ? 11.971 8.502 -11.155 1.00 92.56 89 ILE A CA 1
ATOM 669 C C . ILE A 1 89 ? 10.730 7.608 -11.262 1.00 92.56 89 ILE A C 1
ATOM 671 O O . ILE A 1 89 ? 10.050 7.380 -10.262 1.00 92.56 89 ILE A O 1
ATOM 675 N N . ALA A 1 90 ? 10.459 7.065 -12.453 1.00 93.69 90 ALA A N 1
ATOM 676 C CA . ALA A 1 90 ? 9.346 6.147 -12.679 1.00 93.69 90 ALA A CA 1
ATOM 677 C C . ALA A 1 90 ? 9.480 4.888 -11.808 1.00 93.69 90 ALA A C 1
ATOM 679 O O . ALA A 1 90 ? 8.539 4.508 -11.117 1.00 93.69 90 ALA A O 1
ATOM 680 N N . ARG A 1 91 ? 10.686 4.320 -11.728 1.00 92.94 91 ARG A N 1
ATOM 681 C CA . ARG A 1 91 ? 10.995 3.178 -10.857 1.00 92.94 91 ARG A CA 1
ATOM 682 C C . ARG A 1 91 ? 10.738 3.470 -9.374 1.00 92.94 91 ARG A C 1
ATOM 684 O O . ARG A 1 91 ? 10.087 2.665 -8.712 1.00 92.94 91 ARG A O 1
ATOM 691 N N . VAL A 1 92 ? 11.158 4.629 -8.854 1.00 95.25 92 VAL A N 1
ATOM 692 C CA . VAL A 1 92 ? 10.828 5.052 -7.472 1.00 95.25 92 VAL A CA 1
ATOM 693 C C . VAL A 1 92 ? 9.317 5.138 -7.268 1.00 95.25 92 VAL A C 1
ATOM 695 O O . VAL A 1 92 ? 8.796 4.651 -6.263 1.00 95.25 92 VAL A O 1
ATOM 698 N N . TRP A 1 93 ? 8.603 5.719 -8.229 1.00 95.88 93 TRP A N 1
ATOM 699 C CA . TRP A 1 93 ? 7.149 5.825 -8.181 1.00 95.88 93 TRP A CA 1
ATOM 700 C C . TRP A 1 93 ? 6.463 4.451 -8.161 1.00 95.88 93 TRP A C 1
ATOM 702 O O . TRP A 1 93 ? 5.593 4.206 -7.327 1.00 95.88 93 TRP A O 1
ATOM 712 N N . TYR A 1 94 ? 6.888 3.516 -9.005 1.00 95.44 94 TYR A N 1
ATOM 713 C CA . TYR A 1 94 ? 6.328 2.164 -9.050 1.00 95.44 94 TYR A CA 1
ATOM 714 C C . TYR A 1 94 ? 6.580 1.383 -7.759 1.00 95.44 94 TYR A C 1
ATOM 716 O O . TYR A 1 94 ? 5.667 0.747 -7.226 1.00 95.44 94 TYR A O 1
ATOM 724 N N . VAL A 1 95 ? 7.789 1.491 -7.201 1.00 94.94 95 VAL A N 1
ATOM 725 C CA . VAL A 1 95 ? 8.130 0.903 -5.897 1.00 94.94 95 VAL A CA 1
ATOM 726 C C . VAL A 1 95 ? 7.261 1.504 -4.793 1.00 94.94 95 VAL A C 1
ATOM 728 O O . VAL A 1 95 ? 6.737 0.761 -3.964 1.00 94.94 95 VAL A O 1
ATOM 731 N N . PHE A 1 96 ? 7.043 2.821 -4.795 1.00 97.06 96 PHE A N 1
ATOM 732 C CA . PHE A 1 96 ? 6.154 3.483 -3.838 1.00 97.06 96 PHE A CA 1
ATOM 733 C C . PHE A 1 96 ? 4.715 2.952 -3.915 1.00 97.06 96 PHE A C 1
ATOM 735 O O . PHE A 1 96 ? 4.121 2.630 -2.884 1.00 97.06 96 PHE A O 1
ATOM 742 N N . LEU A 1 97 ? 4.170 2.795 -5.124 1.00 97.31 97 LEU A N 1
ATOM 743 C CA . LEU A 1 97 ? 2.827 2.251 -5.340 1.00 97.31 97 LEU A CA 1
ATOM 744 C C . LEU A 1 97 ? 2.689 0.807 -4.840 1.00 97.31 97 LEU A C 1
ATOM 746 O O . LEU A 1 97 ? 1.700 0.475 -4.181 1.00 97.31 97 LEU A O 1
ATOM 750 N N . LEU A 1 98 ? 3.697 -0.035 -5.087 1.00 95.56 98 LEU A N 1
ATOM 751 C CA . LEU A 1 98 ? 3.740 -1.385 -4.526 1.00 95.56 98 LEU A CA 1
ATOM 752 C C . LEU A 1 98 ? 3.807 -1.359 -2.996 1.00 95.56 98 LEU A C 1
ATOM 754 O O . LEU A 1 98 ? 3.049 -2.073 -2.342 1.00 95.56 98 LEU A O 1
ATOM 758 N N . MET A 1 99 ? 4.665 -0.518 -2.410 1.00 97.00 99 MET A N 1
ATOM 759 C CA . MET A 1 99 ? 4.763 -0.380 -0.952 1.00 97.00 99 MET A CA 1
ATOM 760 C C . MET A 1 99 ? 3.414 0.009 -0.342 1.00 97.00 99 MET A C 1
ATOM 762 O O . MET A 1 99 ? 2.986 -0.615 0.629 1.00 97.00 99 MET A O 1
ATOM 766 N N . LEU A 1 100 ? 2.701 0.973 -0.938 1.00 98.12 100 LEU A N 1
ATOM 767 C CA . LEU A 1 100 ? 1.354 1.342 -0.501 1.00 98.12 100 LEU A CA 1
ATOM 768 C C . LEU A 1 100 ? 0.389 0.159 -0.563 1.00 98.12 100 LEU A C 1
ATOM 770 O O . LEU A 1 100 ? -0.321 -0.091 0.408 1.00 98.12 100 LEU A O 1
ATOM 774 N N . PHE A 1 101 ? 0.380 -0.601 -1.656 1.00 97.50 101 PHE A N 1
ATOM 775 C CA . PHE A 1 101 ? -0.480 -1.776 -1.785 1.00 97.50 101 PHE A CA 1
ATOM 776 C C . PHE A 1 101 ? -0.266 -2.794 -0.655 1.00 97.50 101 PHE A C 1
ATOM 778 O O . PHE A 1 101 ? -1.230 -3.193 0.007 1.00 97.50 101 PHE A O 1
ATOM 785 N N . PHE A 1 102 ? 0.987 -3.154 -0.367 1.00 97.12 102 PHE A N 1
ATOM 786 C CA . PHE A 1 102 ? 1.308 -4.088 0.717 1.00 97.12 102 PHE A CA 1
ATOM 787 C C . PHE A 1 102 ? 1.003 -3.509 2.108 1.00 97.12 102 PHE A C 1
ATOM 789 O O . PHE A 1 102 ? 0.512 -4.234 2.977 1.00 97.12 102 PHE A O 1
ATOM 796 N N . ILE A 1 103 ? 1.194 -2.201 2.311 1.00 97.75 103 ILE A N 1
ATOM 797 C CA . ILE A 1 103 ? 0.728 -1.499 3.520 1.00 97.75 103 ILE A CA 1
ATOM 798 C C . ILE A 1 103 ? -0.783 -1.614 3.667 1.00 97.75 103 ILE A C 1
ATOM 800 O O . ILE A 1 103 ? -1.263 -1.908 4.759 1.00 97.75 103 ILE A O 1
ATOM 804 N N . GLY A 1 104 ? -1.535 -1.394 2.588 1.00 97.06 104 GLY A N 1
ATOM 805 C CA . GLY A 1 104 ? -2.990 -1.509 2.575 1.00 97.06 104 GLY A CA 1
ATOM 806 C C . GLY A 1 104 ? -3.441 -2.886 3.046 1.00 97.06 104 GLY A C 1
ATOM 807 O O . GLY A 1 104 ? -4.243 -2.978 3.976 1.00 97.06 104 GLY A O 1
ATOM 808 N N . LEU A 1 105 ? -2.864 -3.946 2.471 1.00 96.25 105 LEU A N 1
ATOM 809 C CA . LEU A 1 105 ? -3.122 -5.327 2.891 1.00 96.25 105 LEU A CA 1
ATOM 810 C C . LEU A 1 105 ? -2.824 -5.542 4.382 1.00 96.25 105 LEU A C 1
ATOM 812 O O . LEU A 1 105 ? -3.627 -6.147 5.095 1.00 96.25 105 LEU A O 1
ATOM 816 N N . GLY A 1 106 ? -1.705 -5.012 4.876 1.00 96.06 106 GLY A N 1
ATOM 817 C CA . GLY A 1 106 ? -1.345 -5.131 6.287 1.00 96.06 106 GLY A CA 1
ATOM 818 C C . GLY A 1 106 ? -2.267 -4.338 7.218 1.00 96.06 106 GLY A C 1
ATOM 819 O O . GLY A 1 106 ? -2.629 -4.828 8.287 1.00 96.06 106 GLY A O 1
ATOM 820 N N . LEU A 1 107 ? -2.721 -3.154 6.797 1.00 95.69 107 LEU A N 1
ATOM 821 C CA . LEU A 1 107 ? -3.675 -2.327 7.540 1.00 95.69 107 LEU A CA 1
ATOM 822 C C . LEU A 1 107 ? -5.020 -3.032 7.714 1.00 95.69 107 LEU A C 1
ATOM 824 O O . LEU A 1 107 ? -5.547 -3.071 8.826 1.00 95.69 107 LEU A O 1
ATOM 828 N N . VAL A 1 108 ? -5.581 -3.595 6.638 1.00 95.44 108 VAL A N 1
ATOM 829 C CA . VAL A 1 108 ? -6.871 -4.297 6.715 1.00 95.44 108 VAL A CA 1
ATOM 830 C C . VAL A 1 108 ? -6.755 -5.600 7.506 1.00 95.44 108 VAL A C 1
ATOM 832 O O . VAL A 1 108 ? -7.620 -5.869 8.339 1.00 95.44 108 VAL A O 1
ATOM 835 N N . ALA A 1 109 ? -5.669 -6.360 7.332 1.00 94.50 109 ALA A N 1
ATOM 836 C CA . ALA A 1 109 ? -5.428 -7.587 8.088 1.00 94.50 109 ALA A CA 1
ATOM 837 C C . ALA A 1 109 ? -5.240 -7.303 9.588 1.00 94.50 109 ALA A C 1
ATOM 839 O O . ALA A 1 109 ? -5.867 -7.954 10.425 1.00 94.50 109 ALA A O 1
ATOM 840 N N . GLY A 1 110 ? -4.442 -6.288 9.933 1.00 93.62 110 GLY A N 1
ATOM 841 C CA . GLY A 1 110 ? -4.266 -5.836 11.312 1.00 93.62 110 GLY A CA 1
ATOM 842 C C . GLY A 1 110 ? -5.579 -5.349 11.927 1.00 93.62 110 GLY A C 1
ATOM 843 O O . GLY A 1 110 ? -5.930 -5.749 13.034 1.00 93.62 110 GLY A O 1
ATOM 844 N N . ALA A 1 111 ? -6.359 -4.542 11.201 1.00 92.81 111 ALA A N 1
ATOM 845 C CA . ALA A 1 111 ? -7.639 -4.035 11.700 1.00 92.81 111 ALA A CA 1
ATOM 846 C C . ALA A 1 111 ? -8.661 -5.166 11.905 1.00 92.81 111 ALA A C 1
ATOM 848 O O . ALA A 1 111 ? -9.404 -5.169 12.893 1.00 92.81 111 ALA A O 1
ATOM 849 N N . ALA A 1 112 ? -8.681 -6.148 10.998 1.00 92.56 112 ALA A N 1
ATOM 850 C CA . ALA A 1 112 ? -9.512 -7.337 11.121 1.00 92.56 112 ALA A CA 1
ATOM 851 C C . ALA A 1 112 ? -9.113 -8.184 12.337 1.00 92.56 112 ALA A C 1
ATOM 853 O O . ALA A 1 112 ? -9.995 -8.651 13.058 1.00 92.56 112 ALA A O 1
ATOM 854 N N . PHE A 1 113 ? -7.811 -8.326 12.604 1.00 90.94 113 PHE A N 1
ATOM 855 C CA . PHE A 1 113 ? -7.311 -9.041 13.776 1.00 90.94 113 PHE A CA 1
ATOM 856 C C . PHE A 1 113 ? -7.657 -8.321 15.084 1.00 90.94 113 PHE A C 1
ATOM 858 O O . PHE A 1 113 ? -8.240 -8.929 15.978 1.00 90.94 113 PHE A O 1
ATOM 865 N N . VAL A 1 114 ? -7.402 -7.013 15.190 1.00 88.44 114 VAL A N 1
ATOM 866 C CA . VAL A 1 114 ? -7.773 -6.228 16.384 1.00 88.44 114 VAL A CA 1
ATOM 867 C C . VAL A 1 114 ? -9.264 -6.376 16.700 1.00 88.44 114 VAL A C 1
ATOM 869 O O . VAL A 1 114 ? -9.653 -6.487 17.862 1.00 88.44 114 VAL A O 1
ATOM 872 N N . ARG A 1 115 ? -10.117 -6.419 15.670 1.00 88.19 115 ARG A N 1
ATOM 873 C CA . ARG A 1 115 ? -11.568 -6.484 15.855 1.00 88.19 115 ARG A CA 1
ATOM 874 C C . ARG A 1 115 ? -12.126 -7.888 16.092 1.00 88.19 115 ARG A C 1
ATOM 876 O O . ARG A 1 115 ? -12.989 -8.050 16.953 1.00 88.19 115 ARG A O 1
ATOM 883 N N . TRP A 1 116 ? -11.723 -8.859 15.280 1.00 89.19 116 TRP A N 1
ATOM 884 C CA . TRP A 1 116 ? -12.333 -10.194 15.209 1.00 89.19 116 TRP A CA 1
ATOM 885 C C . TRP A 1 116 ? -11.318 -11.324 15.437 1.00 89.19 116 TRP A C 1
ATOM 887 O O . TRP A 1 116 ? -11.657 -12.495 15.261 1.00 89.19 116 TRP A O 1
ATOM 897 N N . GLN A 1 117 ? -10.088 -10.991 15.836 1.00 89.19 117 GLN A N 1
ATOM 898 C CA . GLN A 1 117 ? -9.004 -11.934 16.116 1.00 89.19 117 GLN A CA 1
ATOM 899 C C . GLN A 1 117 ? -8.762 -12.878 14.927 1.00 89.19 117 GLN A C 1
ATOM 901 O O . GLN A 1 117 ? -8.806 -12.463 13.765 1.00 89.19 117 GLN A O 1
ATOM 906 N N . VAL A 1 118 ? -8.512 -14.158 15.207 1.00 91.12 118 V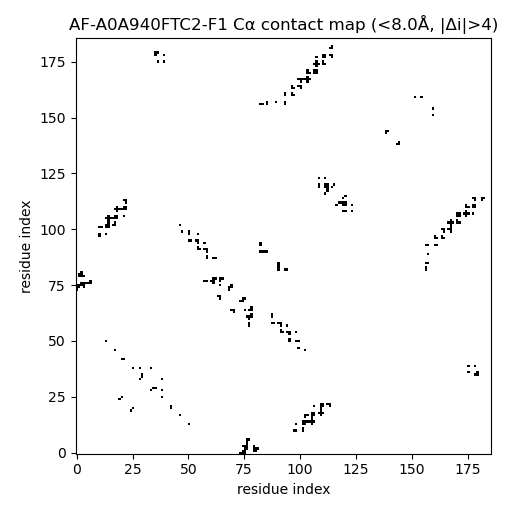AL A N 1
ATOM 907 C CA . VAL A 1 118 ? -8.243 -15.184 14.195 1.00 91.12 118 VAL A CA 1
ATOM 908 C C . VAL A 1 118 ? -9.407 -15.330 13.211 1.00 91.12 118 VAL A C 1
ATOM 910 O O . VAL A 1 118 ? -9.163 -15.469 12.018 1.00 91.12 118 VAL A O 1
ATOM 913 N N . LEU A 1 119 ? -10.663 -15.224 13.663 1.00 92.12 119 LEU A N 1
ATOM 914 C CA . LEU A 1 119 ? -11.827 -15.339 12.773 1.00 92.12 119 LEU A CA 1
ATOM 915 C C . LEU A 1 119 ? -11.866 -14.219 11.728 1.00 92.12 119 LEU A C 1
ATOM 917 O O . LEU A 1 119 ? -12.195 -14.476 10.572 1.00 92.12 119 LEU A O 1
ATOM 921 N N . GLY A 1 120 ? -11.485 -12.995 12.108 1.00 89.25 120 GLY A N 1
ATOM 922 C CA . GLY A 1 120 ? -11.358 -11.878 11.169 1.00 89.25 120 GLY A CA 1
ATOM 923 C C . GLY A 1 120 ? -10.300 -12.123 10.108 1.00 89.25 120 GLY A C 1
ATOM 924 O O . GLY A 1 120 ? -10.528 -11.848 8.933 1.00 89.25 120 GLY A O 1
ATOM 925 N N . LEU A 1 121 ? -9.158 -12.667 10.526 1.00 91.31 121 LEU A N 1
ATOM 926 C CA . LEU A 1 121 ? -8.044 -12.957 9.634 1.00 91.31 121 LEU A CA 1
ATOM 927 C C . LEU A 1 121 ? -8.384 -14.088 8.655 1.00 91.31 121 LEU A C 1
ATOM 929 O O . LEU A 1 121 ? -8.140 -13.954 7.457 1.00 91.31 121 LEU A O 1
ATOM 933 N N . VAL A 1 122 ? -9.003 -15.164 9.152 1.00 94.00 122 VAL A N 1
ATOM 934 C CA . VAL A 1 122 ? -9.493 -16.273 8.323 1.00 94.00 122 VAL A CA 1
ATOM 935 C C . VAL A 1 122 ? -10.519 -15.756 7.321 1.00 94.00 122 VAL A C 1
ATOM 937 O O . VAL A 1 122 ? -10.338 -15.958 6.127 1.00 94.00 122 VAL A O 1
ATOM 940 N N . ALA A 1 123 ? -11.535 -15.011 7.768 1.00 92.69 123 ALA A N 1
ATOM 941 C CA . ALA A 1 123 ? -12.539 -14.445 6.870 1.00 92.69 123 ALA A CA 1
ATOM 942 C C . ALA A 1 123 ? -11.913 -13.535 5.801 1.00 92.69 123 ALA A C 1
ATOM 944 O O . ALA A 1 123 ? -12.258 -13.647 4.626 1.00 92.69 123 ALA A O 1
ATOM 945 N N . PHE A 1 124 ? -10.966 -12.672 6.183 1.00 91.31 124 PHE A N 1
ATOM 946 C CA . PHE A 1 124 ? -10.264 -11.792 5.250 1.00 91.31 124 PHE A CA 1
ATOM 947 C C . PHE A 1 124 ? -9.513 -12.580 4.168 1.00 91.31 124 PHE A C 1
ATOM 949 O O . PHE A 1 124 ? -9.733 -12.340 2.981 1.00 91.31 124 PHE A O 1
ATOM 956 N N . PHE A 1 125 ? -8.674 -13.547 4.553 1.00 92.12 125 PHE A N 1
ATOM 957 C CA . PHE A 1 125 ? -7.910 -14.340 3.587 1.00 92.12 125 PHE A CA 1
ATOM 958 C C . PHE A 1 125 ? -8.787 -15.285 2.765 1.00 92.12 125 PHE A C 1
ATOM 960 O O . PHE A 1 125 ? -8.509 -15.480 1.584 1.00 92.12 125 PHE A O 1
ATOM 967 N N . THR A 1 126 ? -9.865 -15.827 3.336 1.00 95.75 126 THR A N 1
ATOM 968 C CA . THR A 1 126 ? -10.841 -16.623 2.585 1.00 95.75 126 THR A CA 1
ATOM 969 C C . THR A 1 126 ? -11.541 -15.774 1.528 1.00 95.75 126 THR A C 1
ATOM 971 O O . THR A 1 126 ? -11.596 -16.187 0.374 1.00 95.75 126 THR A O 1
ATOM 974 N N . ILE A 1 127 ? -12.026 -14.576 1.874 1.00 94.44 127 ILE A N 1
ATOM 975 C CA . ILE A 1 127 ? -12.658 -13.664 0.905 1.00 94.44 127 ILE A CA 1
ATOM 976 C C . ILE A 1 127 ? -11.654 -13.260 -0.178 1.00 94.44 127 ILE A C 1
ATOM 978 O O . ILE A 1 127 ? -11.978 -13.331 -1.361 1.00 94.44 127 ILE A O 1
ATOM 982 N N . LEU A 1 128 ? -10.429 -12.889 0.205 1.00 92.44 128 LEU A N 1
ATOM 983 C CA . LEU A 1 128 ? -9.371 -12.550 -0.747 1.00 92.44 128 LEU A CA 1
ATOM 984 C C . LEU A 1 128 ? -9.066 -13.720 -1.696 1.00 92.44 128 LEU A C 1
ATOM 986 O O . LEU A 1 128 ? -8.999 -13.525 -2.907 1.00 92.44 128 LEU A O 1
ATOM 990 N N . GLY A 1 129 ? -8.937 -14.935 -1.160 1.00 94.88 129 GLY A N 1
ATOM 991 C CA . GLY A 1 129 ? -8.710 -16.149 -1.941 1.00 94.88 129 GLY A CA 1
ATOM 992 C C . GLY A 1 129 ? -9.852 -16.440 -2.913 1.00 94.88 129 GLY A C 1
ATOM 993 O O . GLY A 1 129 ? -9.597 -16.700 -4.085 1.00 94.88 129 GLY A O 1
ATOM 994 N N . LEU A 1 130 ? -11.107 -16.322 -2.467 1.00 97.44 130 LEU A N 1
ATOM 995 C CA . LEU A 1 130 ? -12.284 -16.494 -3.324 1.00 97.44 130 LEU A CA 1
ATOM 996 C C . LEU A 1 130 ? -12.352 -15.446 -4.440 1.00 97.44 130 LEU A C 1
ATOM 998 O O . LEU A 1 130 ? -12.703 -15.794 -5.563 1.00 97.44 130 LEU A O 1
ATOM 1002 N N . LEU A 1 131 ? -11.991 -14.189 -4.166 1.00 95.38 131 LEU A N 1
ATOM 1003 C CA . LEU A 1 131 ? -11.940 -13.138 -5.187 1.00 95.38 131 LEU A CA 1
ATOM 1004 C C . LEU A 1 131 ? -10.861 -13.419 -6.240 1.00 95.38 131 LEU A C 1
ATOM 1006 O O . LEU A 1 131 ? -11.127 -13.281 -7.432 1.00 95.38 131 LEU A O 1
ATOM 1010 N N . ILE A 1 132 ? -9.668 -13.847 -5.816 1.00 95.00 132 ILE A N 1
ATOM 1011 C CA . ILE A 1 132 ? -8.569 -14.193 -6.731 1.00 95.00 132 ILE A CA 1
ATOM 1012 C C . ILE A 1 132 ? -8.949 -15.409 -7.580 1.00 95.00 132 ILE A C 1
ATOM 1014 O O . ILE A 1 132 ? -8.865 -15.353 -8.806 1.00 95.00 132 ILE A O 1
ATOM 1018 N N . ILE A 1 133 ? -9.403 -16.494 -6.945 1.00 97.38 133 ILE A N 1
ATOM 1019 C CA . ILE A 1 133 ? -9.793 -17.727 -7.639 1.00 97.38 133 ILE A CA 1
ATOM 1020 C C . ILE A 1 133 ? -10.981 -17.464 -8.565 1.00 97.38 133 ILE A C 1
ATOM 1022 O O . ILE A 1 133 ? -10.950 -17.889 -9.714 1.00 97.38 133 ILE A O 1
ATOM 1026 N N . GLY A 1 134 ? -12.000 -16.738 -8.103 1.00 97.06 134 GLY A N 1
ATOM 1027 C CA . GLY A 1 134 ? -13.171 -16.383 -8.903 1.00 97.06 134 GLY A CA 1
ATOM 1028 C C . GLY A 1 134 ? -12.820 -15.511 -10.107 1.00 97.06 134 GLY A C 1
ATOM 1029 O O . GLY A 1 134 ? -13.313 -15.767 -11.202 1.00 97.06 134 GLY A O 1
ATOM 1030 N N . GLY A 1 135 ? -11.924 -14.534 -9.940 1.00 94.94 135 GLY A N 1
ATOM 1031 C CA . GLY A 1 135 ? -11.429 -13.704 -11.041 1.00 94.94 135 GLY A CA 1
ATOM 1032 C C . GLY A 1 135 ? -10.635 -14.508 -12.072 1.00 94.94 135 GLY A C 1
ATOM 1033 O O . GLY A 1 135 ? -10.887 -14.392 -13.269 1.00 94.94 135 GLY A O 1
ATOM 1034 N N . LEU A 1 136 ? -9.724 -15.375 -11.618 1.00 95.44 136 LEU A N 1
ATOM 1035 C CA . LEU A 1 136 ? -8.972 -16.269 -12.504 1.00 95.44 136 LEU A CA 1
ATOM 1036 C C . LEU A 1 136 ? -9.893 -17.257 -13.226 1.00 95.44 136 LEU A C 1
ATOM 1038 O O . LEU A 1 136 ? -9.767 -17.434 -14.435 1.00 95.44 136 LEU A O 1
ATOM 1042 N N . ALA A 1 137 ? -10.843 -17.860 -12.509 1.00 96.50 137 ALA A N 1
ATOM 1043 C CA . ALA A 1 137 ? -11.841 -18.749 -13.090 1.00 96.50 137 ALA A CA 1
ATOM 1044 C C . ALA A 1 137 ? -12.684 -18.015 -14.137 1.00 96.50 137 ALA A C 1
ATOM 1046 O O . ALA A 1 137 ? -12.897 -18.553 -15.215 1.00 96.50 137 ALA A O 1
ATOM 1047 N N . TRP A 1 138 ? -13.102 -16.775 -13.875 1.00 96.56 138 TRP A N 1
ATOM 1048 C CA . TRP A 1 138 ? -13.829 -15.964 -14.851 1.00 96.56 138 TRP A CA 1
ATOM 1049 C C . TRP A 1 138 ? -13.004 -15.703 -16.117 1.00 96.56 138 TRP A C 1
ATOM 1051 O O . TRP A 1 138 ? -13.517 -15.899 -17.217 1.00 96.56 138 TRP A O 1
ATOM 1061 N N . ILE A 1 139 ? -11.721 -15.339 -15.988 1.00 96.31 139 ILE A N 1
ATOM 1062 C CA . ILE A 1 139 ? -10.818 -15.148 -17.141 1.00 96.31 139 ILE A CA 1
ATOM 1063 C C . ILE A 1 139 ? -10.674 -16.450 -17.939 1.00 96.31 139 ILE A C 1
ATOM 1065 O O . ILE A 1 139 ? -10.740 -16.423 -19.164 1.00 96.31 139 ILE A O 1
ATOM 1069 N N . VAL A 1 140 ? -10.494 -17.586 -17.262 1.00 96.44 140 VAL A N 1
ATOM 1070 C CA . VAL A 1 140 ? -10.339 -18.898 -17.912 1.00 96.44 140 VAL A CA 1
ATOM 1071 C C . VAL A 1 140 ? -11.630 -19.330 -18.610 1.00 96.44 140 VAL A C 1
ATOM 1073 O O . VAL A 1 140 ? -11.587 -19.721 -19.768 1.00 96.44 140 VAL A O 1
ATOM 1076 N N . LEU A 1 141 ? -12.781 -19.221 -17.945 1.00 96.56 141 LEU A N 1
ATOM 1077 C CA . LEU A 1 141 ? -14.081 -19.643 -18.481 1.00 96.56 141 LEU A CA 1
ATOM 1078 C C . LEU A 1 141 ? -14.578 -18.763 -19.637 1.00 96.56 141 LEU A C 1
ATOM 1080 O O . LEU A 1 141 ? -15.495 -19.161 -20.349 1.00 96.56 141 LEU A O 1
ATOM 1084 N N . THR A 1 142 ? -14.006 -17.570 -19.807 1.00 96.44 142 THR A N 1
ATOM 1085 C CA . THR A 1 142 ? -14.339 -16.635 -20.894 1.00 96.44 142 THR A CA 1
ATOM 1086 C C . THR A 1 142 ? -13.252 -16.553 -21.970 1.00 96.44 142 THR A C 1
ATOM 1088 O O . THR A 1 142 ? -13.325 -15.672 -22.826 1.00 96.44 142 THR A O 1
ATOM 1091 N N . ASP A 1 143 ? -12.229 -17.419 -21.920 1.00 93.88 143 ASP A N 1
ATOM 1092 C CA . ASP A 1 143 ? -11.040 -17.368 -22.790 1.00 93.88 143 ASP A CA 1
ATOM 1093 C C . ASP A 1 143 ? -10.376 -15.969 -22.837 1.00 93.88 143 ASP A C 1
ATOM 1095 O O . ASP A 1 143 ? -9.780 -15.535 -23.828 1.00 93.88 143 ASP A O 1
ATOM 1099 N N . GLY A 1 144 ? -10.454 -15.233 -21.724 1.00 94.50 144 GLY A N 1
ATOM 1100 C CA . GLY A 1 144 ? -10.099 -13.816 -21.621 1.00 94.50 144 GLY A CA 1
ATOM 1101 C C . GLY A 1 144 ? -8.598 -13.510 -21.597 1.00 94.50 144 GLY A C 1
ATOM 1102 O O . GLY A 1 144 ? -8.215 -12.337 -21.621 1.00 94.50 144 GLY A O 1
ATOM 1103 N N . TRP A 1 145 ? -7.721 -14.519 -21.575 1.00 93.00 145 TRP A N 1
ATOM 1104 C CA . TRP A 1 145 ? -6.266 -14.330 -21.461 1.00 93.00 145 TRP A CA 1
ATOM 1105 C C . TRP A 1 145 ? -5.679 -13.433 -22.554 1.00 93.00 145 TRP A C 1
ATOM 1107 O O . TRP A 1 145 ? -4.828 -12.590 -22.268 1.00 93.00 145 TRP A O 1
ATOM 1117 N N . ALA A 1 146 ? -6.173 -13.540 -23.791 1.00 95.25 146 ALA A N 1
ATOM 1118 C CA . ALA A 1 146 ? -5.725 -12.683 -24.889 1.00 95.25 146 ALA A CA 1
ATOM 1119 C C . ALA A 1 146 ? -6.104 -11.205 -24.676 1.00 95.25 146 ALA A C 1
ATOM 1121 O O . ALA A 1 146 ? -5.370 -10.302 -25.082 1.00 95.25 146 ALA A O 1
ATOM 1122 N N . ALA A 1 147 ? -7.246 -10.926 -24.041 1.00 94.50 147 ALA A N 1
ATOM 1123 C CA . ALA A 1 147 ? -7.640 -9.563 -23.692 1.00 94.50 147 ALA A CA 1
ATOM 1124 C C . ALA A 1 147 ? -6.776 -9.008 -22.553 1.00 94.50 147 ALA A C 1
ATOM 1126 O O . ALA A 1 147 ? -6.293 -7.882 -22.660 1.00 94.50 147 ALA A O 1
ATOM 1127 N N . VAL A 1 148 ? -6.511 -9.815 -21.520 1.00 93.38 148 VAL A N 1
ATOM 1128 C CA . VAL A 1 148 ? -5.622 -9.444 -20.406 1.00 93.38 148 VAL A CA 1
ATOM 1129 C C . VAL A 1 148 ? -4.210 -9.142 -20.910 1.00 93.38 148 VAL A C 1
ATOM 1131 O O . VAL A 1 148 ? -3.661 -8.093 -20.587 1.00 93.38 148 VAL A O 1
ATOM 1134 N N . GLY A 1 149 ? -3.641 -10.008 -21.754 1.00 93.00 149 GLY A N 1
ATOM 1135 C CA . GLY A 1 149 ? -2.312 -9.797 -22.331 1.00 93.00 149 GLY A CA 1
ATOM 1136 C C . GLY A 1 149 ? -2.228 -8.516 -23.165 1.00 93.00 149 GLY A C 1
ATOM 1137 O O . GLY A 1 149 ? -1.295 -7.734 -22.993 1.00 93.00 149 GLY A O 1
ATOM 1138 N N . ARG A 1 150 ? -3.236 -8.249 -24.010 1.00 95.62 150 ARG A N 1
ATOM 1139 C CA . ARG A 1 150 ? -3.318 -6.991 -24.774 1.00 95.62 150 ARG A CA 1
ATOM 1140 C C . ARG A 1 150 ? -3.425 -5.772 -23.866 1.00 95.62 150 ARG A C 1
ATOM 1142 O O . ARG A 1 150 ? -2.728 -4.794 -24.105 1.00 95.62 150 ARG A O 1
ATOM 1149 N N . PHE A 1 151 ? -4.258 -5.837 -22.830 1.00 94.50 151 PHE A N 1
ATOM 1150 C CA . PHE A 1 151 ? -4.405 -4.754 -21.862 1.00 94.50 151 PHE A CA 1
ATOM 1151 C C . PHE A 1 151 ? -3.084 -4.450 -21.149 1.00 94.50 151 PHE A C 1
ATOM 1153 O O . PHE A 1 151 ? -2.670 -3.297 -21.118 1.00 94.50 151 PHE A O 1
ATOM 1160 N N . LEU A 1 152 ? -2.392 -5.472 -20.633 1.00 92.88 152 LEU A N 1
ATOM 1161 C CA . LEU A 1 152 ? -1.110 -5.294 -19.945 1.00 92.88 152 LEU A CA 1
ATOM 1162 C C . LEU A 1 152 ? -0.029 -4.739 -20.882 1.00 92.88 152 LEU A C 1
ATOM 1164 O O . LEU A 1 152 ? 0.703 -3.832 -20.496 1.00 92.88 152 LEU A O 1
ATOM 1168 N N . ALA A 1 153 ? 0.037 -5.233 -22.122 1.00 92.31 153 ALA A N 1
ATOM 1169 C CA . ALA A 1 153 ? 0.982 -4.737 -23.120 1.00 92.31 153 ALA A CA 1
ATOM 1170 C C . ALA A 1 153 ? 0.712 -3.274 -23.514 1.00 92.31 153 ALA A C 1
ATOM 1172 O O . ALA A 1 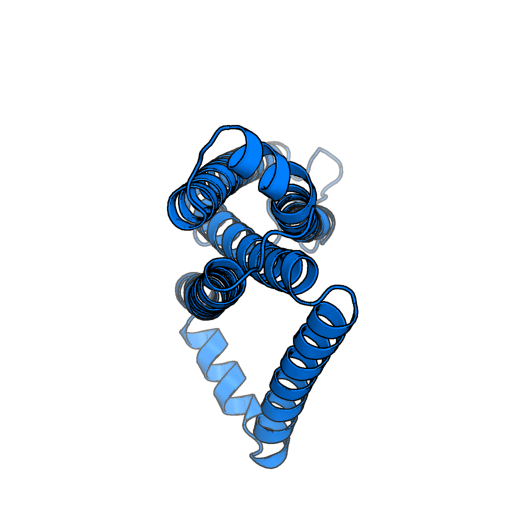153 ? 1.651 -2.509 -23.701 1.00 92.31 153 ALA A O 1
ATOM 1173 N N . GLN A 1 154 ? -0.560 -2.878 -23.624 1.00 94.75 154 GLN A N 1
ATOM 1174 C CA . GLN A 1 154 ? -0.951 -1.502 -23.947 1.00 94.75 154 GLN A CA 1
ATOM 1175 C C . GLN A 1 154 ? -0.765 -0.545 -22.767 1.00 94.75 154 GLN A C 1
ATOM 1177 O O . GLN A 1 154 ? -0.370 0.600 -22.965 1.00 94.75 154 GLN A O 1
ATOM 1182 N N . ALA A 1 155 ? -1.064 -1.001 -21.551 1.00 92.62 155 ALA A N 1
ATOM 1183 C CA . ALA A 1 155 ? -0.928 -0.200 -20.342 1.00 92.62 155 ALA A CA 1
ATOM 1184 C C . ALA A 1 155 ? 0.546 0.038 -19.973 1.00 92.62 155 ALA A C 1
ATOM 1186 O O . ALA A 1 155 ? 0.877 1.100 -19.443 1.00 92.62 155 ALA A O 1
ATOM 1187 N N . GLY A 1 156 ? 1.422 -0.940 -20.237 1.00 91.88 156 GLY A N 1
ATOM 1188 C CA . GLY A 1 156 ? 2.823 -0.897 -19.822 1.00 91.88 156 GLY A CA 1
ATOM 1189 C C . GLY A 1 156 ? 2.981 -0.762 -18.302 1.00 91.88 156 GLY A C 1
ATOM 1190 O O . GLY A 1 156 ? 2.021 -0.874 -17.536 1.00 91.88 156 GLY A O 1
ATOM 1191 N N . PHE A 1 157 ? 4.197 -0.485 -17.834 1.00 92.00 157 PHE A N 1
ATOM 1192 C CA . PHE A 1 157 ? 4.446 -0.299 -16.401 1.00 92.00 157 PHE A CA 1
ATOM 1193 C C . PHE A 1 157 ? 3.733 0.947 -15.863 1.00 92.00 157 PHE A C 1
ATOM 1195 O O . PHE A 1 157 ? 3.034 0.875 -14.848 1.00 92.00 157 PHE A O 1
ATOM 1202 N N . ALA A 1 158 ? 3.819 2.060 -16.595 1.00 92.06 158 ALA A N 1
ATOM 1203 C CA . ALA A 1 158 ? 3.174 3.318 -16.237 1.00 92.06 158 ALA A CA 1
ATOM 1204 C C . ALA A 1 158 ? 1.653 3.206 -16.037 1.00 92.06 158 ALA A C 1
ATOM 1206 O O . ALA A 1 158 ? 1.114 3.891 -15.170 1.00 92.06 158 ALA A O 1
ATOM 1207 N N . GLY A 1 159 ? 0.965 2.349 -16.798 1.00 92.50 159 GLY A N 1
ATOM 1208 C CA . GLY A 1 159 ? -0.470 2.113 -16.648 1.00 92.50 159 GLY A CA 1
ATOM 1209 C C . GLY A 1 159 ? -0.816 1.053 -15.602 1.00 92.50 159 GLY A C 1
ATOM 1210 O O . GLY A 1 159 ? -1.805 1.212 -14.890 1.00 92.50 159 GLY A O 1
ATOM 1211 N N . VAL A 1 160 ? -0.014 -0.010 -15.469 1.00 94.50 160 VAL A N 1
ATOM 1212 C CA . VAL A 1 160 ? -0.314 -1.133 -14.562 1.00 94.50 160 VAL A CA 1
ATOM 1213 C C . VAL A 1 160 ? -0.059 -0.780 -13.098 1.00 94.50 160 VAL A C 1
ATOM 1215 O O . VAL A 1 160 ? -0.897 -1.078 -12.247 1.00 94.50 160 VAL A O 1
ATOM 1218 N N . TYR A 1 161 ? 1.058 -0.123 -12.776 1.00 94.88 161 TYR A N 1
ATOM 1219 C CA . TYR A 1 161 ? 1.409 0.166 -11.382 1.00 94.88 161 TYR A CA 1
ATOM 1220 C C . TYR A 1 161 ? 0.369 1.027 -10.641 1.00 94.88 161 TYR A C 1
ATOM 1222 O O . TYR A 1 161 ? 0.009 0.686 -9.511 1.00 94.88 161 TYR A O 1
ATOM 1230 N N . PRO A 1 162 ? -0.177 2.108 -11.230 1.00 95.75 162 PRO A N 1
ATOM 1231 C CA . PRO A 1 162 ? -1.219 2.901 -10.580 1.00 95.75 162 PRO A CA 1
ATOM 1232 C C . PRO A 1 162 ? -2.503 2.125 -10.271 1.00 95.75 162 PRO A C 1
ATOM 1234 O O . PRO A 1 162 ? -3.214 2.497 -9.338 1.00 95.75 162 PRO A O 1
ATOM 1237 N N . LEU A 1 163 ? -2.797 1.026 -10.979 1.00 96.44 163 LEU A N 1
ATOM 1238 C CA . LEU A 1 163 ? -3.981 0.204 -10.695 1.00 96.44 163 LEU A CA 1
ATOM 1239 C C . LEU A 1 163 ? -3.939 -0.406 -9.292 1.00 96.44 163 LEU A C 1
ATOM 1241 O O . LEU A 1 163 ? -4.998 -0.644 -8.715 1.00 96.44 163 LEU A O 1
ATOM 1245 N N . PHE A 1 164 ? -2.752 -0.586 -8.700 1.00 96.06 164 PHE A N 1
ATOM 1246 C CA . PHE A 1 164 ? -2.605 -1.046 -7.317 1.00 96.06 164 PHE A CA 1
ATOM 1247 C C . PHE A 1 164 ? -3.143 -0.049 -6.275 1.00 96.06 164 PHE A C 1
ATOM 1249 O O . PHE A 1 164 ? -3.433 -0.446 -5.142 1.00 96.06 164 PHE A O 1
ATOM 1256 N N . LEU A 1 165 ? -3.375 1.217 -6.647 1.00 96.50 165 LEU A N 1
ATOM 1257 C CA . LEU A 1 165 ? -4.060 2.177 -5.777 1.00 96.50 165 LEU A CA 1
ATOM 1258 C C . LEU A 1 165 ? -5.523 1.802 -5.527 1.00 96.50 165 LEU A C 1
ATOM 1260 O O . LEU A 1 165 ? -6.055 2.138 -4.472 1.00 96.50 165 LEU A O 1
ATOM 1264 N N . ILE A 1 166 ? -6.166 1.083 -6.453 1.00 96.88 166 ILE A N 1
ATOM 1265 C CA . ILE A 1 166 ? -7.555 0.637 -6.300 1.00 96.88 166 ILE A CA 1
ATOM 1266 C C . ILE A 1 166 ? -7.679 -0.342 -5.120 1.00 96.88 166 ILE A C 1
ATOM 1268 O O . ILE A 1 166 ? -8.392 -0.022 -4.164 1.00 96.88 166 ILE A O 1
ATOM 1272 N N . PRO A 1 167 ? -6.985 -1.501 -5.101 1.00 96.00 167 PRO A N 1
ATOM 1273 C CA . PRO A 1 167 ? -7.047 -2.397 -3.957 1.00 96.00 167 PRO A CA 1
ATOM 1274 C C . PRO A 1 167 ? -6.459 -1.765 -2.690 1.00 96.00 167 PRO A C 1
ATOM 1276 O O . PRO A 1 167 ? -6.967 -2.045 -1.606 1.00 96.00 167 PRO A O 1
ATOM 1279 N N . PHE A 1 168 ? -5.466 -0.872 -2.790 1.00 97.56 168 PHE A N 1
ATOM 1280 C CA . PHE A 1 168 ? -4.998 -0.094 -1.639 1.00 97.56 168 PHE A CA 1
ATOM 1281 C C . PHE A 1 168 ? -6.125 0.740 -1.014 1.00 97.56 168 PHE A C 1
ATOM 1283 O O . PHE A 1 168 ? -6.384 0.617 0.184 1.00 97.56 168 PHE A O 1
ATOM 1290 N N . ALA A 1 169 ? -6.838 1.539 -1.813 1.00 97.75 169 ALA A N 1
ATOM 1291 C CA . ALA A 1 169 ? -7.945 2.369 -1.346 1.00 97.75 169 ALA A CA 1
ATOM 1292 C C . ALA A 1 169 ? -9.075 1.523 -0.743 1.00 97.75 169 ALA A C 1
ATOM 1294 O O . ALA A 1 169 ? -9.616 1.874 0.308 1.00 97.75 169 ALA A O 1
ATOM 1295 N N . VAL A 1 170 ? -9.384 0.373 -1.355 1.00 96.94 170 VAL A N 1
ATOM 1296 C CA . VAL A 1 170 ? -10.342 -0.598 -0.806 1.00 96.94 170 VAL A CA 1
ATOM 1297 C C . VAL A 1 170 ? -9.871 -1.117 0.554 1.00 96.94 170 VAL A C 1
ATOM 1299 O O . VAL A 1 170 ? -10.653 -1.113 1.503 1.00 96.94 170 VAL A O 1
ATOM 1302 N N . CYS A 1 171 ? -8.603 -1.507 0.694 1.00 96.44 171 CYS A N 1
ATOM 1303 C CA . CYS A 1 171 ? -8.062 -1.984 1.967 1.00 96.44 171 CYS A CA 1
ATOM 1304 C C . CYS A 1 171 ? -8.081 -0.898 3.049 1.00 96.44 171 CYS A C 1
ATOM 1306 O O . CYS A 1 171 ? -8.465 -1.175 4.184 1.00 96.44 171 CYS A O 1
ATOM 1308 N N . VAL A 1 172 ? -7.726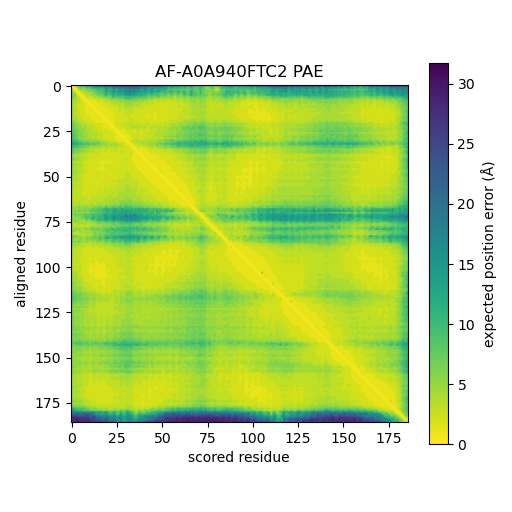 0.344 2.706 1.00 96.56 172 VAL A N 1
ATOM 1309 C CA . VAL A 1 172 ? -7.796 1.489 3.627 1.00 96.56 172 VAL A CA 1
ATOM 1310 C C . VAL A 1 172 ? -9.235 1.726 4.080 1.00 96.56 172 VAL A C 1
ATOM 1312 O O . VAL A 1 172 ? -9.489 1.870 5.277 1.00 96.56 172 VAL A O 1
ATOM 1315 N N . LEU A 1 173 ? -10.192 1.710 3.150 1.00 96.25 173 LEU A N 1
ATOM 1316 C CA . LEU A 1 173 ? -11.606 1.869 3.468 1.00 96.25 173 LEU A CA 1
ATOM 1317 C C . LEU A 1 173 ? -12.092 0.740 4.383 1.00 96.25 173 LEU A C 1
ATOM 1319 O O . LEU A 1 173 ? -12.617 1.010 5.461 1.00 96.25 173 LEU A O 1
ATOM 1323 N N . VAL A 1 174 ? -11.891 -0.521 4.001 1.00 94.25 174 VAL A N 1
ATOM 1324 C CA . VAL A 1 174 ? -12.324 -1.683 4.795 1.00 94.25 174 VAL A CA 1
ATOM 1325 C C . VAL A 1 174 ? -11.651 -1.691 6.170 1.00 94.25 174 VAL A C 1
ATOM 1327 O O . VAL A 1 174 ? -12.334 -1.897 7.174 1.00 94.25 174 VAL A O 1
ATOM 1330 N N . GLY A 1 175 ? -10.353 -1.389 6.241 1.00 93.00 175 GLY A N 1
ATOM 1331 C CA . GLY A 1 175 ? -9.604 -1.261 7.492 1.00 93.00 175 GLY A CA 1
ATOM 1332 C C . GLY A 1 175 ? -10.185 -0.184 8.411 1.00 93.00 175 GLY A C 1
ATOM 1333 O O . GLY A 1 175 ? -10.448 -0.453 9.5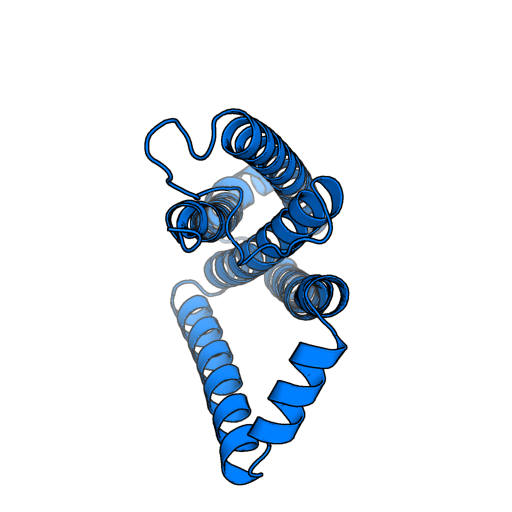84 1.00 93.00 175 GLY A O 1
ATOM 1334 N N . TYR A 1 176 ? -10.497 0.999 7.875 1.00 93.81 176 TYR A N 1
ATOM 1335 C CA . TYR A 1 176 ? -11.161 2.067 8.629 1.00 93.81 176 TYR A CA 1
ATOM 1336 C C . TYR A 1 176 ? -12.550 1.646 9.131 1.00 93.81 176 TYR A C 1
ATOM 1338 O O . TYR A 1 176 ? -12.906 1.875 10.293 1.00 93.81 176 TYR A O 1
ATOM 1346 N N . LEU A 1 177 ? -13.349 1.000 8.275 1.00 92.31 177 LEU A N 1
ATOM 1347 C CA . LEU A 1 177 ? -14.693 0.529 8.620 1.00 92.31 177 LEU A CA 1
ATOM 1348 C C . LEU A 1 177 ? -14.671 -0.588 9.674 1.00 92.31 177 LEU A C 1
ATOM 1350 O O . LEU A 1 177 ? -15.595 -0.660 10.494 1.00 92.31 177 LEU A O 1
ATOM 1354 N N . ALA A 1 178 ? -13.639 -1.433 9.670 1.00 89.06 178 ALA A N 1
ATOM 1355 C CA . ALA A 1 178 ? -13.402 -2.422 10.712 1.00 89.06 178 ALA A CA 1
ATOM 1356 C C . ALA A 1 178 ? -13.043 -1.725 12.033 1.00 89.06 178 ALA A C 1
ATOM 1358 O O . ALA A 1 178 ? -13.688 -1.968 13.055 1.00 89.06 178 ALA A O 1
ATOM 1359 N N . LEU A 1 179 ? -12.095 -0.783 12.010 1.00 86.38 179 LEU A N 1
ATOM 1360 C CA . LEU A 1 179 ? -11.604 -0.129 13.223 1.00 86.38 179 LEU A CA 1
ATOM 1361 C C . LEU A 1 179 ? -12.647 0.778 13.888 1.00 86.38 179 LEU A C 1
ATOM 1363 O O . LEU A 1 179 ? -12.773 0.774 15.112 1.00 86.38 179 LEU A O 1
ATOM 1367 N N . ARG A 1 180 ? -13.453 1.519 13.112 1.00 84.06 180 ARG A N 1
ATOM 1368 C CA . ARG A 1 180 ? -14.449 2.466 13.662 1.00 84.06 180 ARG A CA 1
ATOM 1369 C C . ARG A 1 180 ? -15.487 1.802 14.574 1.00 84.06 180 ARG A C 1
ATOM 1371 O O . ARG A 1 180 ? -16.086 2.479 15.402 1.00 84.06 180 ARG A O 1
ATOM 1378 N N . ARG A 1 181 ? -15.721 0.493 14.418 1.00 74.75 181 ARG A N 1
ATOM 1379 C CA . ARG A 1 181 ? -16.658 -0.284 15.250 1.00 74.75 181 ARG A CA 1
ATOM 1380 C C . ARG A 1 181 ? -15.958 -1.120 16.323 1.00 74.75 181 ARG A C 1
ATOM 1382 O O . ARG A 1 181 ? -16.653 -1.809 17.069 1.00 74.75 181 ARG A O 1
ATOM 1389 N N . ALA A 1 182 ? -14.624 -1.109 16.399 1.00 68.81 182 ALA A N 1
ATOM 1390 C CA . ALA A 1 182 ? -13.855 -1.936 17.326 1.00 68.81 182 ALA A CA 1
ATOM 1391 C C . ALA A 1 182 ? -14.194 -1.597 18.788 1.00 68.81 182 ALA A C 1
ATOM 1393 O O . ALA A 1 182 ? -13.947 -0.486 19.266 1.00 68.81 182 ALA A O 1
ATOM 1394 N N . THR A 1 183 ? -14.781 -2.561 19.496 1.00 60.03 183 THR A N 1
ATOM 1395 C CA . THR A 1 183 ? -15.051 -2.468 20.933 1.00 60.03 183 THR A CA 1
ATOM 1396 C C . THR A 1 183 ? -13.728 -2.443 21.680 1.00 60.03 183 THR A C 1
ATOM 1398 O O . THR A 1 183 ? -12.929 -3.361 21.522 1.00 60.03 183 THR A O 1
ATOM 1401 N N . ALA A 1 184 ? -13.500 -1.399 22.481 1.00 52.47 184 ALA A N 1
ATOM 1402 C CA . ALA A 1 184 ? -12.405 -1.411 23.440 1.00 52.47 184 ALA A CA 1
ATOM 1403 C C . ALA A 1 184 ? -12.757 -2.480 24.478 1.00 52.47 184 ALA A C 1
ATOM 1405 O O . ALA A 1 184 ? -13.766 -2.351 25.168 1.00 52.47 184 ALA A O 1
ATOM 1406 N N . ARG A 1 185 ? -12.005 -3.576 24.510 1.00 54.78 185 ARG A N 1
ATOM 1407 C CA . ARG A 1 185 ? -12.072 -4.531 25.613 1.00 54.78 185 ARG A CA 1
ATOM 1408 C C . ARG A 1 185 ? -10.783 -4.378 26.407 1.00 54.78 185 ARG A C 1
ATOM 1410 O O . ARG A 1 185 ? -9.713 -4.336 25.801 1.00 54.78 185 ARG A O 1
ATOM 1417 N N . SER A 1 186 ? -10.962 -4.165 27.710 1.00 45.41 186 SER A N 1
ATOM 1418 C CA . SER A 1 186 ? -9.921 -4.139 28.739 1.00 45.41 186 SER A CA 1
ATOM 1419 C C . SER A 1 186 ? -9.267 -5.500 28.883 1.00 45.41 186 SER A C 1
ATOM 1421 O O . SER A 1 186 ? -10.045 -6.484 28.832 1.00 45.41 186 SER A O 1
#

Secondary structure (DSSP, 8-state):
-----TTHHHHHHHHHHHHHHHHHHHHHHHHTT--HHHHHHHHHHHHHHHHHHHHHHHHHHHHHHHHTTIIIII--SSS-GGG-SS-HHHHHHHHHHHHHHHHHHHHHHHHHHHHHHHHHHHHHHHHHHHHHHHHHHHHHHTTTHHHHHHHHHHHHHHHHHHHTHHHHHHHHHHHHHHHTT-----

pLDDT: mean 90.77, std 8.32, range [45.41, 98.12]

Solvent-accessible surface area (backbone atoms only — not comparable to full-atom values): 9468 Å² total; per-residue (Å²): 82,64,75,42,66,75,52,56,55,59,38,56,48,41,15,51,51,30,22,49,48,45,64,64,46,47,67,55,42,48,74,74,69,46,51,69,65,56,49,50,54,50,51,52,51,55,51,50,52,50,26,50,52,51,16,49,53,44,36,53,53,16,52,52,28,65,74,43,57,16,77,77,69,45,45,24,48,64,66,17,67,90,56,50,86,79,44,68,69,50,33,24,51,44,46,25,39,50,30,45,28,30,29,15,54,12,36,25,47,16,25,27,30,75,57,47,37,70,61,28,41,50,52,51,53,50,52,52,49,49,50,52,52,50,50,51,48,52,34,61,78,63,68,34,60,67,56,52,52,50,48,51,66,73,39,39,62,85,48,52,43,62,56,39,51,54,62,18,51,49,24,49,50,52,17,50,62,42,44,74,68,47,77,89,76,133

Mean predicted aligned error: 4.92 Å